Protein AF-A0A6S7G2V1-F1 (afdb_monomer)

Solvent-accessible surface area (backbone atoms only — not comparable to full-atom values): 11462 Å² total; per-residue (Å²): 113,68,67,60,51,50,52,53,48,53,52,50,52,50,50,52,53,48,50,52,52,51,51,53,51,54,52,50,53,53,49,52,52,51,53,53,52,50,54,50,49,52,52,52,51,53,51,49,54,51,50,56,50,50,52,52,52,50,51,54,51,49,56,52,47,54,52,49,53,54,52,50,50,57,48,48,57,52,48,51,56,48,48,69,62,43,51,62,54,50,56,52,49,52,47,42,50,55,44,50,49,51,34,49,43,47,49,46,28,33,53,20,50,48,63,72,39,47,59,92,85,57,82,82,65,100,54,81,42,55,69,53,48,56,50,46,37,62,78,29,44,90,41,74,67,19,41,50,25,49,47,53,52,53,51,53,30,61,76,68,68,61,47,74,65,41,53,53,46,49,54,51,43,53,53,58,51,65,62,74,62,84,82,80,76,51,53,79,77,74,41,53,77,73,49,48,56,42,50,54,50,50,43,55,53,20,64,75,46,104

Structure (mmCIF, N/CA/C/O backbone):
data_AF-A0A6S7G2V1-F1
#
_entry.id   AF-A0A6S7G2V1-F1
#
loop_
_atom_site.group_PDB
_atom_site.id
_atom_site.type_symbol
_atom_site.label_atom_id
_atom_site.label_alt_id
_atom_site.label_comp_id
_atom_site.label_asym_id
_atom_site.label_entity_id
_atom_site.label_seq_id
_atom_site.pdbx_PDB_ins_code
_atom_site.Cartn_x
_atom_site.Cartn_y
_atom_site.Cartn_z
_atom_site.occupancy
_atom_site.B_iso_or_equiv
_atom_site.auth_seq_id
_atom_site.auth_comp_id
_atom_site.auth_asym_id
_atom_site.auth_atom_id
_atom_site.pdbx_PDB_model_num
ATOM 1 N N . MET A 1 1 ? -58.029 -34.715 114.682 1.00 58.97 1 MET A N 1
ATOM 2 C CA . MET A 1 1 ? -58.521 -33.518 113.956 1.00 58.97 1 MET A CA 1
ATOM 3 C C . MET A 1 1 ? -57.388 -32.553 113.597 1.00 58.97 1 MET A C 1
ATOM 5 O O . MET A 1 1 ? -57.352 -32.101 112.462 1.00 58.97 1 MET A O 1
ATOM 9 N N . GLU A 1 2 ? -56.433 -32.277 114.493 1.00 59.69 2 GLU A N 1
ATOM 10 C CA . GLU A 1 2 ? -55.295 -31.363 114.236 1.00 59.69 2 GLU A CA 1
ATOM 11 C C . GLU A 1 2 ? -54.287 -31.853 113.180 1.00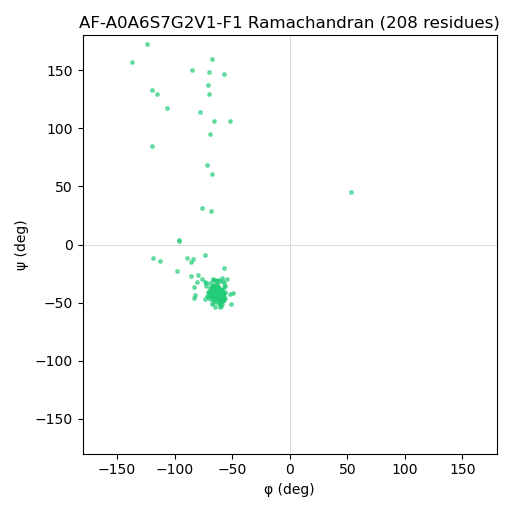 59.69 2 GLU A C 1
ATOM 13 O O . GLU A 1 2 ? -53.856 -31.079 112.329 1.00 59.69 2 GLU A O 1
ATOM 18 N N . THR A 1 3 ? -53.968 -33.148 113.166 1.00 65.56 3 THR A N 1
ATOM 19 C CA . THR A 1 3 ? -53.047 -33.769 112.195 1.00 65.56 3 THR A CA 1
ATOM 20 C C . THR A 1 3 ? -53.575 -33.753 110.762 1.00 65.56 3 THR A C 1
ATOM 22 O O . THR A 1 3 ? -52.820 -33.483 109.833 1.00 65.56 3 THR A O 1
ATOM 25 N N . LEU A 1 4 ? -54.880 -33.976 110.582 1.00 64.38 4 LEU A N 1
ATOM 26 C CA . LEU A 1 4 ? -55.542 -33.898 109.276 1.00 64.38 4 LEU A CA 1
ATOM 27 C C . LEU A 1 4 ? -55.564 -32.467 108.736 1.00 64.38 4 LEU A C 1
ATOM 29 O O . LEU A 1 4 ? -55.259 -32.272 107.566 1.00 64.38 4 LEU A O 1
ATOM 33 N N . ARG A 1 5 ? -55.848 -31.471 109.593 1.00 68.44 5 ARG A N 1
ATOM 34 C CA . ARG A 1 5 ? -55.797 -30.053 109.205 1.00 68.44 5 ARG A CA 1
ATOM 35 C C . ARG A 1 5 ? -54.402 -29.642 108.756 1.00 68.44 5 ARG A C 1
ATOM 37 O O . ARG A 1 5 ? -54.277 -29.051 107.691 1.00 68.44 5 ARG A O 1
ATOM 44 N N . LYS A 1 6 ? -53.370 -29.989 109.527 1.00 74.75 6 LYS A N 1
ATOM 45 C CA . LYS A 1 6 ? -51.981 -29.648 109.198 1.00 74.75 6 LYS A CA 1
ATOM 46 C C . LYS A 1 6 ? -51.539 -30.278 107.873 1.00 74.75 6 LYS A C 1
ATOM 48 O O . LYS A 1 6 ? -51.040 -29.573 107.009 1.00 74.75 6 LYS A O 1
ATOM 53 N N . PHE A 1 7 ? -51.865 -31.554 107.660 1.00 75.81 7 PHE A N 1
ATOM 54 C CA . PHE A 1 7 ? -51.597 -32.245 106.397 1.00 75.81 7 PHE A CA 1
ATOM 55 C C . PHE A 1 7 ? -52.286 -31.583 105.191 1.00 75.81 7 PHE A C 1
ATOM 57 O O . PHE A 1 7 ? -51.658 -31.384 104.155 1.00 75.81 7 PHE A O 1
ATOM 64 N N . THR A 1 8 ? -53.557 -31.184 105.317 1.00 74.25 8 THR A N 1
ATOM 65 C CA . THR A 1 8 ? -54.249 -30.455 104.239 1.00 74.25 8 THR A CA 1
ATOM 66 C C . THR A 1 8 ? -53.666 -29.068 103.976 1.00 74.25 8 THR A C 1
ATOM 68 O O . THR A 1 8 ? -53.602 -28.661 102.817 1.00 74.25 8 THR A O 1
ATOM 71 N N . THR A 1 9 ? -53.219 -28.350 105.011 1.00 80.31 9 THR A N 1
ATOM 72 C CA . THR A 1 9 ? -52.577 -27.036 104.851 1.00 80.31 9 THR A CA 1
ATOM 73 C C . THR A 1 9 ? -51.228 -27.166 104.149 1.00 80.31 9 THR A C 1
ATOM 75 O O . THR A 1 9 ? -50.977 -26.437 103.193 1.00 80.31 9 THR A O 1
ATOM 78 N N . ASP A 1 10 ? -50.414 -28.150 104.540 1.00 79.69 10 ASP A N 1
ATOM 79 C CA . ASP A 1 10 ? -49.101 -28.405 103.940 1.00 79.69 10 ASP A CA 1
ATOM 80 C C . ASP A 1 10 ? -49.230 -28.811 102.457 1.00 79.69 10 ASP A C 1
ATOM 82 O O . ASP A 1 10 ? -48.462 -28.352 101.607 1.00 79.69 10 ASP A O 1
ATOM 86 N N . ILE A 1 11 ? -50.247 -29.615 102.108 1.00 84.81 11 ILE A N 1
ATOM 87 C CA . ILE A 1 11 ? -50.562 -29.946 100.707 1.00 84.81 11 ILE A CA 1
ATOM 88 C C . ILE A 1 11 ? -50.981 -28.696 99.932 1.00 84.81 11 ILE A C 1
ATOM 90 O O . ILE A 1 11 ? -50.504 -28.476 98.817 1.00 84.81 11 ILE A O 1
ATOM 94 N N . HIS A 1 12 ? -51.863 -27.871 100.499 1.00 82.38 12 HIS A N 1
ATOM 95 C CA . HIS A 1 12 ? -52.344 -26.665 99.832 1.00 82.38 12 HIS A CA 1
ATOM 96 C C . HIS A 1 12 ? -51.211 -25.656 99.596 1.00 82.38 12 HIS A C 1
ATOM 98 O O . HIS A 1 12 ? -51.065 -25.150 98.483 1.00 82.38 12 HIS A O 1
ATOM 104 N N . GLU A 1 13 ? -50.353 -25.418 100.590 1.00 83.38 13 GLU A N 1
ATOM 105 C CA . GLU A 1 13 ? -49.163 -24.574 100.435 1.00 83.38 13 GLU A CA 1
ATOM 106 C C . GLU A 1 13 ? -48.173 -25.156 99.423 1.00 83.38 13 GLU A C 1
ATOM 108 O O . GLU A 1 13 ? -47.633 -24.415 98.597 1.00 83.38 13 GLU A O 1
ATOM 113 N N . GLY A 1 14 ? -47.975 -26.477 99.421 1.00 83.19 14 GLY A N 1
ATOM 114 C CA . GLY A 1 14 ? -47.169 -27.172 98.419 1.00 83.19 14 GLY A CA 1
ATOM 115 C C . GLY A 1 14 ? -47.690 -26.954 96.995 1.00 83.19 14 GLY A C 1
ATOM 116 O O . GLY A 1 14 ? -46.912 -26.632 96.095 1.00 83.19 14 GLY A O 1
ATOM 117 N N . MET A 1 15 ? -49.008 -27.041 96.796 1.00 84.38 15 MET A N 1
ATOM 118 C CA . MET A 1 15 ? -49.655 -26.787 95.504 1.00 84.38 15 MET A CA 1
ATOM 119 C C . MET A 1 15 ? -49.557 -25.317 95.082 1.00 84.38 15 MET A C 1
ATOM 121 O O . MET A 1 15 ? -49.227 -25.031 93.931 1.00 84.38 15 MET A O 1
ATOM 125 N N . VAL A 1 16 ? -49.790 -24.373 95.997 1.00 84.69 16 VAL A N 1
ATOM 126 C CA . VAL A 1 16 ? -49.685 -22.931 95.714 1.00 84.69 16 VAL A CA 1
ATOM 127 C C . VAL A 1 16 ? -48.246 -22.546 95.364 1.00 84.69 16 VAL A C 1
ATOM 129 O O . VAL A 1 16 ? -48.016 -21.819 94.396 1.00 84.69 16 VAL A O 1
ATOM 132 N N . ASN A 1 17 ? -47.262 -23.067 96.098 1.00 85.31 17 ASN A N 1
ATOM 133 C CA . ASN A 1 17 ? -45.846 -22.823 95.823 1.00 85.31 17 ASN A CA 1
ATOM 134 C C . ASN A 1 17 ? -45.385 -23.497 94.525 1.00 85.31 17 ASN A C 1
ATOM 136 O O . ASN A 1 17 ? -44.601 -22.909 93.776 1.00 85.31 17 ASN A O 1
ATOM 140 N N . GLY A 1 18 ? -45.896 -24.697 94.230 1.00 85.44 18 GLY A N 1
ATOM 141 C CA . GLY A 1 18 ? -45.702 -25.371 92.947 1.00 85.44 18 GLY A CA 1
ATOM 142 C C . GLY A 1 18 ? -46.234 -24.537 91.782 1.00 85.44 18 GLY A C 1
ATOM 143 O O . GLY A 1 18 ? -45.502 -24.278 90.830 1.00 85.44 18 GLY A O 1
ATOM 144 N N . ASN A 1 19 ? -47.463 -24.026 91.893 1.00 84.69 19 ASN A N 1
ATOM 145 C CA . ASN A 1 19 ? -48.075 -23.176 90.870 1.00 84.69 19 ASN A CA 1
ATOM 146 C C . ASN A 1 19 ? -47.312 -21.865 90.652 1.00 84.69 19 ASN A C 1
ATOM 148 O O . ASN A 1 19 ? -47.035 -21.522 89.504 1.00 84.69 19 ASN A O 1
ATOM 152 N N . LYS A 1 20 ? -46.893 -21.177 91.723 1.00 85.94 20 LYS A N 1
ATOM 153 C CA . LYS A 1 20 ? -46.078 -19.951 91.618 1.00 85.94 20 LYS A CA 1
ATOM 154 C C . LYS A 1 20 ? -44.752 -20.203 90.895 1.00 85.94 20 LYS A C 1
ATOM 156 O O . LYS A 1 20 ? -44.390 -19.455 89.991 1.00 85.94 20 LYS A O 1
ATOM 161 N N . LYS A 1 21 ? -44.054 -21.296 91.232 1.00 86.81 21 LYS A N 1
ATOM 162 C CA . LYS A 1 21 ? -42.813 -21.688 90.540 1.00 86.81 21 LYS A CA 1
ATOM 163 C C . LYS A 1 21 ? -43.053 -21.974 89.058 1.00 86.81 21 LYS A C 1
ATOM 165 O O . LYS A 1 21 ? -42.264 -21.529 88.227 1.00 86.81 21 LYS A O 1
ATOM 170 N N . THR A 1 22 ? -44.132 -22.680 88.723 1.00 83.94 22 THR A N 1
ATOM 171 C CA . THR A 1 22 ? -44.503 -22.958 87.328 1.00 83.94 22 THR A CA 1
ATOM 172 C C . THR A 1 22 ? -44.792 -21.664 86.561 1.00 83.94 22 THR A C 1
ATOM 174 O O . THR A 1 22 ? -44.286 -21.483 85.454 1.00 83.94 22 THR A O 1
ATOM 177 N N . GLU A 1 23 ? -45.520 -20.718 87.159 1.00 87.81 23 GLU A N 1
ATOM 178 C CA . GLU A 1 23 ? -45.792 -19.405 86.562 1.00 87.81 23 GLU A CA 1
ATOM 179 C C . GLU A 1 23 ? -44.521 -18.590 86.302 1.00 87.81 23 GLU A C 1
ATOM 181 O O . GLU A 1 23 ? -44.367 -18.003 85.227 1.00 87.81 23 GLU A O 1
ATOM 186 N N . ASP A 1 24 ? -43.585 -18.579 87.250 1.00 86.56 24 ASP A N 1
ATOM 187 C CA . ASP A 1 24 ? -42.321 -17.852 87.113 1.00 86.56 24 ASP A CA 1
ATOM 188 C C . ASP A 1 24 ? -41.419 -18.445 86.027 1.00 86.56 24 ASP A C 1
ATOM 190 O O . ASP A 1 24 ? -40.715 -17.706 85.330 1.00 86.56 24 ASP A O 1
ATOM 194 N N . VAL A 1 25 ? -41.438 -19.772 85.859 1.00 83.06 25 VAL A N 1
ATOM 195 C CA . VAL A 1 25 ? -40.733 -20.465 84.769 1.00 83.06 25 VAL A CA 1
ATOM 196 C C . VAL A 1 25 ? -41.369 -20.121 83.422 1.00 83.06 25 VAL A C 1
ATOM 198 O O . VAL A 1 25 ? -40.652 -19.765 82.486 1.00 83.06 25 VAL A O 1
ATOM 201 N N . ILE A 1 26 ? -42.703 -20.135 83.328 1.00 84.25 26 ILE A N 1
ATOM 202 C CA . ILE A 1 26 ? -43.427 -19.758 82.104 1.00 84.25 26 ILE A CA 1
ATOM 203 C C . ILE A 1 26 ? -43.131 -18.300 81.724 1.00 84.25 26 ILE A C 1
ATOM 205 O O . ILE A 1 26 ? -42.831 -18.018 80.563 1.00 84.25 26 ILE A O 1
ATOM 209 N N . LYS A 1 27 ? -43.165 -17.367 82.684 1.00 86.38 27 LYS A N 1
ATOM 210 C CA . LYS A 1 27 ? -42.857 -15.946 82.442 1.00 86.38 27 LYS A CA 1
ATOM 211 C C . LYS A 1 27 ? -41.413 -15.739 81.989 1.00 86.38 27 LYS A C 1
ATOM 213 O O . LYS A 1 27 ? -41.185 -14.985 81.043 1.00 86.38 27 LYS A O 1
ATOM 218 N N . ARG A 1 28 ? -40.446 -16.421 82.616 1.00 84.38 28 ARG A N 1
ATOM 219 C CA . ARG A 1 28 ? -39.031 -16.359 82.209 1.00 84.38 28 ARG A CA 1
ATOM 220 C C . ARG A 1 28 ? -38.804 -16.904 80.803 1.00 84.38 28 ARG A C 1
ATOM 222 O O . ARG A 1 28 ? -38.114 -16.252 80.029 1.00 84.38 28 ARG A O 1
ATOM 229 N N . ASN A 1 29 ? -39.408 -18.040 80.458 1.00 80.31 29 ASN A N 1
ATOM 230 C CA . ASN A 1 29 ? -39.277 -18.608 79.115 1.00 80.31 29 ASN A CA 1
ATOM 231 C C . ASN A 1 29 ? -39.925 -17.717 78.049 1.00 80.31 29 ASN A C 1
ATOM 233 O O . ASN A 1 29 ? -39.333 -17.512 76.996 1.00 80.31 29 ASN A O 1
ATOM 237 N N . LYS A 1 30 ? -41.091 -17.117 78.334 1.00 82.94 30 LYS A N 1
ATOM 238 C CA . LYS A 1 30 ? -41.705 -16.136 77.427 1.00 82.94 30 LYS A CA 1
ATOM 239 C C . LYS A 1 30 ? -40.803 -14.920 77.209 1.00 82.94 30 LYS A C 1
ATOM 241 O O . LYS A 1 30 ? -40.585 -14.558 76.062 1.00 82.94 30 LYS A O 1
ATOM 246 N N . ARG A 1 31 ? -40.247 -14.323 78.274 1.00 83.31 31 ARG A N 1
ATOM 247 C CA . ARG A 1 31 ? -39.316 -13.182 78.149 1.00 83.31 31 ARG A CA 1
ATOM 248 C C . ARG A 1 31 ? -38.083 -13.524 77.319 1.00 83.31 31 ARG A C 1
ATOM 250 O O . ARG A 1 31 ? -37.809 -12.804 76.374 1.00 83.31 31 ARG A O 1
ATOM 257 N N . LYS A 1 32 ? -37.423 -14.652 77.600 1.00 81.12 32 LYS A N 1
ATOM 258 C CA . LYS A 1 32 ? -36.260 -15.104 76.819 1.00 81.12 32 LYS A CA 1
ATOM 259 C C . LYS A 1 32 ? -36.583 -15.323 75.339 1.00 81.12 32 LYS A C 1
ATOM 261 O O . LYS A 1 32 ? -35.770 -14.979 74.492 1.00 81.12 32 LYS A O 1
ATOM 266 N N . ASN A 1 33 ? -37.764 -15.864 75.024 1.00 83.12 33 ASN A N 1
ATOM 267 C CA . ASN A 1 33 ? -38.202 -16.003 73.633 1.00 83.12 33 ASN A CA 1
ATOM 268 C C . ASN A 1 33 ? -38.418 -14.642 72.957 1.00 83.12 33 ASN A C 1
ATOM 270 O O . ASN A 1 33 ? -38.043 -14.490 71.803 1.00 83.12 33 ASN A O 1
ATOM 274 N N . TYR A 1 34 ? -39.008 -13.663 73.652 1.00 84.38 34 TYR A N 1
ATOM 275 C CA . TYR A 1 34 ? -39.186 -12.316 73.099 1.00 84.38 34 TYR A CA 1
ATOM 276 C C . TYR A 1 34 ? -37.852 -11.587 72.906 1.00 84.38 34 TYR A C 1
ATOM 278 O O . TYR A 1 34 ? -37.647 -11.014 71.844 1.00 84.38 34 TYR A O 1
ATOM 286 N N . GLU A 1 35 ? -36.941 -11.667 73.879 1.00 84.00 35 GLU A N 1
ATOM 287 C CA . GLU A 1 35 ? -35.590 -11.091 73.791 1.00 84.00 35 GLU A CA 1
ATOM 288 C C . GLU A 1 35 ? -34.804 -11.696 72.613 1.00 84.00 35 GLU A C 1
ATOM 290 O O . GLU A 1 35 ? -34.266 -10.959 71.791 1.00 84.00 35 GLU A O 1
ATOM 295 N N . GLY A 1 36 ? -34.819 -13.027 72.456 1.00 81.38 36 GLY A N 1
ATOM 296 C CA . GLY A 1 36 ? -34.174 -13.693 71.317 1.00 81.38 36 GLY A CA 1
ATOM 297 C C . GLY A 1 36 ? -34.782 -13.305 69.962 1.00 81.38 36 GLY A C 1
ATOM 298 O O . GLY A 1 36 ? -34.059 -13.078 68.997 1.00 81.38 36 GLY A O 1
ATOM 299 N N . MET A 1 37 ? -36.108 -13.154 69.893 1.00 84.75 37 MET A N 1
ATOM 300 C CA . MET A 1 37 ? -36.801 -12.723 68.673 1.00 84.75 37 MET A CA 1
ATOM 301 C C . MET A 1 37 ? -36.503 -11.253 68.325 1.00 84.75 37 MET A C 1
ATOM 303 O O . MET A 1 37 ? -36.431 -10.895 67.150 1.00 84.75 37 MET A O 1
ATOM 307 N N . GLU A 1 38 ? -36.304 -10.397 69.329 1.00 84.50 38 GLU A N 1
ATOM 308 C CA . GLU A 1 38 ? -35.921 -8.992 69.159 1.00 84.50 38 GLU A CA 1
ATOM 309 C C . GLU A 1 38 ? -34.474 -8.854 68.654 1.00 84.50 38 GLU A C 1
ATOM 311 O O . GLU A 1 38 ? -34.219 -8.081 67.727 1.00 84.50 38 GLU A O 1
ATOM 316 N N . GLU A 1 39 ? -33.543 -9.665 69.168 1.00 83.81 39 GLU A N 1
ATOM 317 C CA . GLU A 1 39 ? -32.164 -9.750 68.660 1.00 83.81 39 GLU A CA 1
ATOM 318 C C . GLU A 1 39 ? -32.107 -10.253 67.204 1.00 83.81 39 GLU A C 1
ATOM 320 O O . GLU A 1 39 ? -31.398 -9.678 66.363 1.00 83.81 39 GLU A O 1
ATOM 325 N N . GLU A 1 40 ? -32.891 -11.284 66.868 1.00 87.75 40 GLU A N 1
ATOM 326 C CA . GLU A 1 40 ? -33.016 -11.797 65.497 1.00 87.75 40 GLU A CA 1
ATOM 327 C C . GLU A 1 40 ? -33.588 -10.738 64.546 1.00 87.75 40 GLU A C 1
ATOM 329 O O . GLU A 1 40 ? -33.025 -10.497 63.473 1.00 87.75 40 GLU A O 1
ATOM 334 N N . LEU A 1 41 ? -34.655 -10.040 64.949 1.00 88.56 41 LEU A N 1
ATOM 335 C CA . LEU A 1 41 ? -35.234 -8.938 64.176 1.00 88.56 41 LEU A CA 1
ATOM 336 C C . LEU A 1 41 ? -34.235 -7.798 63.979 1.00 88.56 41 LEU A C 1
ATOM 338 O O . LEU A 1 41 ? -34.136 -7.250 62.876 1.00 88.56 41 LEU A O 1
ATOM 342 N N . HIS A 1 42 ? -33.458 -7.458 65.008 1.00 88.25 42 HIS A N 1
ATOM 343 C CA . HIS A 1 42 ? -32.455 -6.409 64.897 1.00 88.25 42 HIS A CA 1
ATOM 344 C C . HIS A 1 42 ? -31.346 -6.791 63.907 1.00 88.25 42 HIS A C 1
ATOM 346 O O . HIS A 1 42 ? -30.945 -5.968 63.077 1.00 88.25 42 HIS A O 1
ATOM 352 N N . THR A 1 43 ? -30.913 -8.052 63.933 1.00 90.56 43 THR A N 1
ATOM 353 C CA . THR A 1 43 ? -29.932 -8.610 62.992 1.00 90.56 43 THR A CA 1
ATOM 354 C C . THR A 1 43 ? -30.463 -8.603 61.562 1.00 90.56 43 THR A C 1
ATOM 356 O O . THR A 1 43 ? -29.779 -8.120 60.656 1.00 90.56 43 THR A O 1
ATOM 359 N N . ILE A 1 44 ? -31.705 -9.048 61.353 1.00 90.12 44 ILE A N 1
ATOM 360 C CA . ILE A 1 44 ? -32.361 -9.032 60.040 1.00 90.12 44 ILE A CA 1
ATOM 361 C C . ILE A 1 44 ? -32.474 -7.598 59.511 1.00 90.12 44 ILE A C 1
ATOM 363 O O . ILE A 1 44 ? -32.142 -7.343 58.352 1.00 90.12 44 ILE A O 1
ATOM 367 N N . ASN A 1 45 ? -32.882 -6.645 60.353 1.00 89.44 45 ASN A N 1
ATOM 368 C CA . ASN A 1 45 ? -32.997 -5.242 59.961 1.00 89.44 45 ASN A CA 1
ATOM 369 C C . ASN A 1 45 ? -31.634 -4.649 59.565 1.00 89.44 45 ASN A C 1
ATOM 371 O O . ASN A 1 45 ? -31.515 -3.978 58.539 1.00 89.44 45 ASN A O 1
ATOM 375 N N . ASN A 1 46 ? -30.578 -4.958 60.321 1.00 90.69 46 ASN A N 1
ATOM 376 C CA . ASN A 1 46 ? -29.218 -4.518 60.004 1.00 90.69 46 ASN A CA 1
ATOM 377 C C . ASN A 1 46 ? -28.721 -5.122 58.677 1.00 90.69 46 ASN A C 1
ATOM 379 O O . ASN A 1 46 ? -28.134 -4.412 57.854 1.00 90.69 46 ASN A O 1
ATOM 383 N N . CYS A 1 47 ? -29.009 -6.403 58.420 1.00 90.06 47 CYS A N 1
ATOM 384 C CA . CYS A 1 47 ? -28.739 -7.050 57.134 1.00 90.06 47 CYS A CA 1
ATOM 385 C C . CYS A 1 47 ? -29.509 -6.386 55.985 1.00 90.06 47 CYS A C 1
ATOM 387 O O . CYS A 1 47 ? -28.923 -6.113 54.936 1.00 90.06 47 CYS A O 1
ATOM 389 N N . PHE A 1 48 ? -30.790 -6.066 56.182 1.00 91.75 48 PHE A N 1
ATOM 390 C CA . PHE A 1 48 ? -31.612 -5.393 55.177 1.00 91.75 48 PHE A CA 1
ATOM 391 C C . PHE A 1 48 ? -31.064 -4.005 54.822 1.00 91.75 48 PHE A C 1
ATOM 393 O O . PHE A 1 48 ? -30.917 -3.678 53.644 1.00 91.75 48 PHE A O 1
ATOM 400 N N . ILE A 1 49 ? -30.684 -3.207 55.825 1.00 92.62 49 ILE A N 1
ATOM 401 C CA . ILE A 1 49 ? -30.062 -1.890 55.623 1.00 92.62 49 ILE A CA 1
ATOM 402 C C . ILE A 1 49 ? -28.754 -2.027 54.834 1.00 92.62 49 ILE A C 1
ATOM 404 O O . ILE A 1 49 ? -28.528 -1.277 53.879 1.00 92.62 49 ILE A O 1
ATOM 408 N N . LYS A 1 50 ? -27.912 -3.009 55.185 1.00 92.00 50 LYS A N 1
ATOM 409 C CA . LYS A 1 50 ? -26.651 -3.281 54.482 1.00 92.00 50 LYS A CA 1
ATOM 410 C C . LYS A 1 50 ? -26.886 -3.660 53.019 1.00 92.00 50 LYS A C 1
ATOM 412 O O . LYS A 1 50 ? -26.257 -3.076 52.140 1.00 92.00 50 LYS A O 1
ATOM 417 N N . HIS A 1 51 ? -27.810 -4.581 52.747 1.00 90.75 51 HIS A N 1
ATOM 418 C CA . HIS A 1 51 ? -28.140 -4.990 51.379 1.00 90.75 51 HIS A CA 1
ATOM 419 C C . HIS A 1 51 ? -28.743 -3.844 50.565 1.00 90.75 51 HIS A C 1
ATOM 421 O O . HIS A 1 51 ? -28.370 -3.658 49.411 1.00 90.75 51 HIS A O 1
ATOM 427 N N . LYS A 1 52 ? -29.603 -3.015 51.169 1.00 91.00 52 LYS A N 1
ATOM 428 C CA . LYS A 1 52 ? -30.159 -1.828 50.508 1.00 91.00 52 LYS A CA 1
ATOM 429 C C . LYS A 1 52 ? -29.070 -0.823 50.127 1.00 91.00 52 LYS A C 1
ATOM 431 O O . LYS A 1 52 ? -29.131 -0.233 49.051 1.00 91.00 52 LYS A O 1
ATOM 436 N N . LYS A 1 53 ? -28.063 -0.639 50.987 1.00 91.75 53 LYS A N 1
ATOM 437 C CA . LYS A 1 53 ? -26.908 0.214 50.686 1.00 91.75 53 LYS A CA 1
ATOM 438 C C . LYS A 1 53 ? -26.072 -0.361 49.539 1.00 91.75 53 LYS A C 1
ATOM 440 O O . LYS A 1 53 ? -25.780 0.369 48.600 1.00 91.75 53 LYS A O 1
ATOM 445 N N . MET A 1 54 ? -25.763 -1.658 49.587 1.00 93.81 54 MET A N 1
ATOM 446 C CA . MET A 1 54 ? -25.020 -2.349 48.526 1.00 93.81 54 MET A CA 1
ATOM 447 C C . MET A 1 54 ? -25.744 -2.283 47.179 1.00 93.81 54 MET A C 1
ATOM 449 O O . MET A 1 54 ? -25.112 -1.986 46.175 1.00 93.81 54 MET A O 1
ATOM 453 N N . ALA A 1 55 ? -27.065 -2.477 47.151 1.00 90.38 55 ALA A N 1
ATOM 454 C CA . ALA A 1 55 ? -27.854 -2.361 45.925 1.00 90.38 55 ALA A CA 1
ATOM 455 C C . ALA A 1 55 ? -27.735 -0.962 45.298 1.00 90.38 55 ALA A C 1
ATOM 457 O O . ALA A 1 55 ? -27.524 -0.843 44.096 1.00 90.38 55 ALA A O 1
ATOM 458 N N . LYS A 1 56 ? -27.783 0.093 46.121 1.00 92.56 56 LYS A N 1
ATOM 459 C CA . LYS A 1 56 ? -27.610 1.477 45.659 1.00 92.56 56 LYS A CA 1
ATOM 460 C C . LYS A 1 56 ? -26.183 1.768 45.181 1.00 92.56 56 LYS A C 1
ATOM 462 O O . LYS A 1 56 ? -25.987 2.529 44.241 1.00 92.56 56 LYS A O 1
ATOM 467 N N . GLU A 1 57 ? -25.176 1.198 45.840 1.00 94.69 57 GLU A N 1
ATOM 468 C CA . GLU A 1 57 ? -23.781 1.291 45.390 1.00 94.69 57 GLU A CA 1
ATOM 469 C C . GLU A 1 57 ? -23.600 0.585 44.038 1.00 94.69 57 GLU A C 1
ATOM 471 O O . GLU A 1 57 ? -23.004 1.169 43.138 1.00 94.69 57 GLU A O 1
ATOM 476 N N . MET A 1 58 ? -24.187 -0.603 43.855 1.00 93.69 58 MET A N 1
ATOM 477 C CA . MET A 1 58 ? -24.162 -1.331 42.582 1.00 93.69 58 MET A CA 1
ATOM 478 C C . MET A 1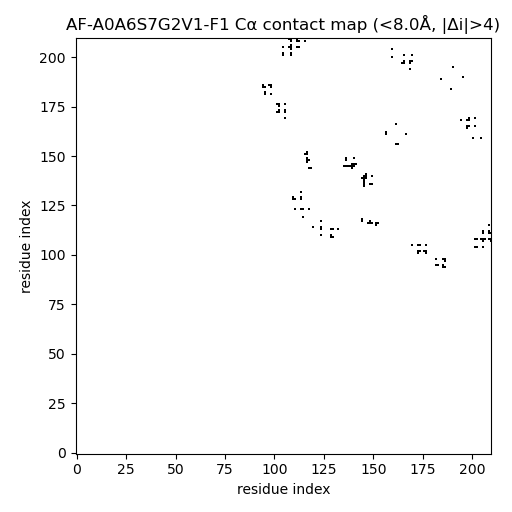 58 ? -24.869 -0.564 41.459 1.00 93.69 58 MET A C 1
ATOM 480 O O . MET A 1 58 ? -24.317 -0.468 40.371 1.00 93.69 58 MET A O 1
ATOM 484 N N . GLU A 1 59 ? -26.040 0.019 41.720 1.00 93.31 59 GLU A N 1
ATOM 485 C CA . GLU A 1 59 ? -26.771 0.846 40.748 1.00 93.31 59 GLU A CA 1
ATOM 486 C C . GLU A 1 59 ? -25.926 2.041 40.277 1.00 93.31 59 GLU A C 1
ATOM 488 O O . GLU A 1 59 ? -25.768 2.260 39.080 1.00 93.31 59 GLU A O 1
ATOM 493 N N . ASN A 1 60 ? -25.263 2.741 41.205 1.00 94.31 60 ASN A N 1
ATOM 494 C CA . ASN A 1 60 ? -24.366 3.844 40.850 1.00 94.31 60 ASN A CA 1
ATOM 495 C C . ASN A 1 60 ? -23.15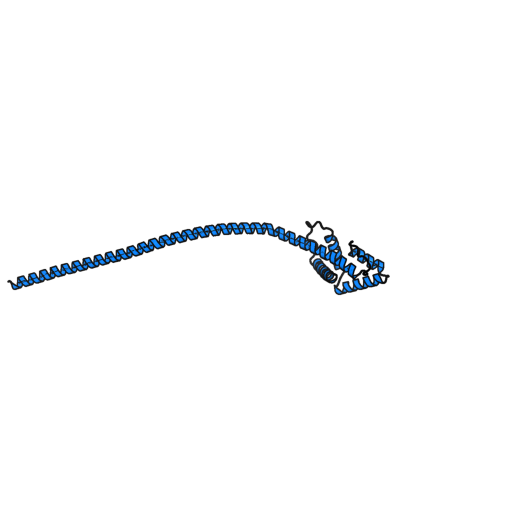7 3.391 40.010 1.00 94.31 60 ASN A C 1
ATOM 497 O O . ASN A 1 60 ? -22.693 4.142 39.154 1.00 94.31 60 ASN A O 1
ATOM 501 N N . GLU A 1 61 ? -22.596 2.209 40.279 1.00 93.94 61 GLU A N 1
ATOM 502 C CA . GLU A 1 61 ? -21.475 1.670 39.496 1.00 93.94 61 GLU A CA 1
ATOM 503 C C . GLU A 1 61 ? -21.912 1.202 38.102 1.00 93.94 61 GLU A C 1
ATOM 505 O O . GLU A 1 61 ? -21.157 1.378 37.142 1.00 93.94 61 GLU A O 1
ATOM 510 N N . VAL A 1 62 ? -23.136 0.683 37.963 1.00 94.88 62 VAL A N 1
ATOM 511 C CA . VAL A 1 62 ? -23.750 0.402 36.655 1.00 94.88 62 VAL A CA 1
ATOM 512 C C . VAL A 1 62 ? -23.919 1.704 35.873 1.00 94.88 62 VAL A C 1
ATOM 514 O O . VAL A 1 62 ? -23.383 1.810 34.776 1.00 94.88 62 VAL A O 1
ATOM 517 N N . ASP A 1 63 ? -24.513 2.741 36.469 1.00 94.44 63 ASP A N 1
ATOM 518 C CA . ASP A 1 63 ? -24.706 4.041 35.807 1.00 94.44 63 ASP A CA 1
ATOM 519 C C . ASP A 1 63 ? -23.387 4.696 35.370 1.00 94.44 63 ASP A C 1
ATOM 521 O O . ASP A 1 63 ? -23.298 5.334 34.316 1.00 94.44 63 ASP A O 1
ATOM 525 N N . LYS A 1 64 ? -22.340 4.588 36.199 1.00 94.81 64 LYS A N 1
ATOM 526 C CA . LYS A 1 64 ? -20.997 5.070 35.842 1.00 94.81 64 LYS A CA 1
ATOM 527 C C . LYS A 1 64 ? -20.423 4.274 34.682 1.00 94.81 64 LYS A C 1
ATOM 529 O O . LYS A 1 64 ? -19.850 4.874 33.776 1.00 94.81 64 LYS A O 1
ATOM 534 N N . SER A 1 65 ? -20.566 2.952 34.725 1.00 93.56 65 SER A N 1
ATOM 535 C CA . SER A 1 65 ? -20.100 2.073 33.658 1.00 93.56 65 SER A CA 1
ATOM 536 C C . SER A 1 65 ? -20.805 2.432 32.355 1.00 93.56 65 SER A C 1
ATOM 538 O O . SER A 1 65 ? -20.126 2.752 31.389 1.00 93.56 65 SER A O 1
ATOM 540 N N . ASP A 1 66 ? -22.133 2.522 32.339 1.00 94.56 66 ASP A N 1
ATOM 541 C CA . ASP A 1 66 ? -22.907 2.857 31.138 1.00 94.56 66 ASP A CA 1
ATOM 542 C C . ASP A 1 66 ? -22.468 4.187 30.508 1.00 94.56 66 ASP A C 1
ATOM 544 O O . ASP A 1 66 ? -22.288 4.277 29.292 1.00 94.56 66 ASP A O 1
ATOM 548 N N . LYS A 1 67 ? -22.179 5.208 31.326 1.00 94.19 67 LYS A N 1
ATOM 549 C CA . LYS A 1 67 ? -21.623 6.481 30.833 1.00 94.19 67 LYS A CA 1
ATOM 550 C C . LYS A 1 67 ? -20.249 6.320 30.189 1.00 94.19 67 LYS A C 1
ATOM 552 O O . LYS A 1 67 ? -20.006 6.911 29.138 1.00 94.19 67 LYS A O 1
ATOM 557 N N . ILE A 1 68 ? -19.360 5.539 30.804 1.00 95.00 68 ILE A N 1
ATOM 558 C CA . ILE A 1 68 ? -18.029 5.254 30.249 1.00 95.00 68 ILE A CA 1
ATOM 559 C C . ILE A 1 68 ? -18.168 4.512 28.917 1.00 95.00 68 ILE A C 1
ATOM 561 O O . ILE A 1 68 ? -17.540 4.901 27.935 1.00 95.00 68 ILE A O 1
ATOM 565 N N . TRP A 1 69 ? -19.042 3.507 28.849 1.00 94.38 69 TRP A N 1
ATOM 566 C CA . TRP A 1 69 ? -19.320 2.762 27.620 1.00 94.38 69 TRP A CA 1
ATOM 567 C C . TRP A 1 69 ? -19.840 3.674 26.499 1.00 94.38 69 TRP A C 1
ATOM 569 O O . TRP A 1 69 ? -19.389 3.565 25.357 1.00 94.38 69 TRP A O 1
ATOM 579 N N . ASP A 1 70 ? -20.728 4.619 26.812 1.00 95.75 70 ASP A N 1
ATOM 580 C CA . ASP A 1 70 ? -21.216 5.614 25.851 1.00 95.75 70 ASP A CA 1
ATOM 581 C C . ASP A 1 70 ? -20.112 6.569 25.364 1.00 95.75 70 ASP A C 1
ATOM 583 O O . ASP A 1 70 ? -20.073 6.944 24.184 1.00 95.75 70 ASP A O 1
ATOM 587 N N . GLU A 1 71 ? -19.214 6.997 26.253 1.00 95.44 71 GLU A N 1
ATOM 588 C CA . GLU A 1 71 ? -18.069 7.845 25.904 1.00 95.44 71 GLU A CA 1
ATOM 589 C C . GLU A 1 71 ? -17.054 7.108 25.026 1.00 95.44 71 GLU A C 1
ATOM 591 O O . GLU A 1 71 ? -16.604 7.657 24.010 1.00 95.44 71 GLU A O 1
ATOM 596 N N . ASP A 1 72 ? -16.744 5.858 25.370 1.00 95.75 72 ASP A N 1
ATOM 597 C CA . ASP A 1 72 ? -15.853 4.992 24.604 1.00 95.75 72 ASP A CA 1
ATOM 598 C C . ASP A 1 72 ? -16.435 4.685 23.226 1.00 95.75 72 ASP A C 1
ATOM 600 O O . ASP A 1 72 ? -15.727 4.802 22.224 1.00 95.75 72 ASP A O 1
ATOM 604 N N . ARG A 1 73 ? -17.743 4.428 23.129 1.00 95.88 73 ARG A N 1
ATOM 605 C CA . ARG A 1 73 ? -18.422 4.253 21.840 1.00 95.88 73 ARG A CA 1
ATOM 606 C C . ARG A 1 73 ? -18.291 5.493 20.958 1.00 95.88 73 ARG A C 1
ATOM 608 O O . ARG A 1 73 ? -17.848 5.401 19.818 1.00 95.88 73 ARG A O 1
ATOM 615 N N . LYS A 1 74 ? -18.550 6.687 21.504 1.00 95.62 74 LYS A N 1
ATOM 616 C CA . LYS A 1 74 ? -18.347 7.959 20.777 1.00 95.62 74 LYS A CA 1
ATOM 617 C C . LYS A 1 74 ? -16.885 8.188 20.392 1.00 95.62 74 LYS A C 1
ATOM 619 O O . LYS A 1 74 ? -16.594 8.904 19.430 1.00 95.62 74 LYS A O 1
ATOM 624 N N . ARG A 1 75 ? -15.931 7.682 21.176 1.00 94.56 75 ARG A N 1
ATOM 625 C CA . ARG A 1 75 ? -14.502 7.748 20.847 1.00 94.56 75 ARG A CA 1
ATOM 626 C C . ARG A 1 75 ? -14.165 6.812 19.689 1.00 94.56 75 ARG A C 1
ATOM 628 O O . ARG A 1 75 ? -13.483 7.266 18.773 1.00 94.56 75 ARG A O 1
ATOM 635 N N . ILE A 1 76 ? -14.670 5.581 19.703 1.00 96.25 76 ILE A N 1
ATOM 636 C CA . ILE A 1 76 ? -14.513 4.609 18.614 1.00 96.25 76 ILE A CA 1
ATOM 637 C C . ILE A 1 76 ? -15.102 5.175 17.319 1.00 96.25 76 ILE A C 1
ATOM 639 O O . ILE A 1 76 ? -14.359 5.315 16.353 1.00 96.25 76 ILE A O 1
ATOM 643 N N . ASP A 1 77 ? -16.345 5.665 17.335 1.00 96.38 77 ASP A N 1
ATOM 644 C CA . ASP A 1 77 ? -16.994 6.257 16.153 1.00 96.38 77 ASP A CA 1
ATOM 645 C C . ASP A 1 77 ? -16.177 7.418 15.547 1.00 96.38 77 ASP A C 1
ATOM 647 O O . ASP A 1 77 ? -16.145 7.637 14.334 1.00 96.38 77 ASP A O 1
ATOM 651 N N . ARG A 1 78 ? -15.514 8.221 16.394 1.00 95.56 78 ARG A N 1
ATOM 652 C CA . ARG A 1 78 ? -14.633 9.309 15.935 1.00 95.56 78 ARG A CA 1
ATOM 653 C C . ARG A 1 78 ? -13.359 8.776 15.291 1.00 95.56 78 ARG A C 1
ATOM 655 O O . ARG A 1 78 ? -12.921 9.345 14.294 1.00 95.56 78 ARG A O 1
ATOM 662 N N . LEU A 1 79 ? -12.765 7.728 15.858 1.00 95.50 79 LEU A N 1
ATOM 663 C CA . LEU A 1 79 ? -11.575 7.088 15.304 1.00 95.50 79 LEU A CA 1
ATOM 664 C C . LEU A 1 79 ? -11.886 6.405 13.971 1.00 95.50 79 LEU A C 1
ATOM 666 O O . LEU A 1 79 ? -11.141 6.612 13.018 1.00 95.50 79 LEU A O 1
ATOM 670 N N . GLU A 1 80 ? -13.010 5.697 13.865 1.00 95.75 80 GLU A N 1
ATOM 671 C CA . GLU A 1 80 ? -13.471 5.082 12.614 1.00 95.75 80 GLU A CA 1
ATOM 672 C C . GLU A 1 80 ? -13.619 6.129 11.505 1.00 95.75 80 GLU A C 1
ATOM 674 O O . GLU A 1 80 ? -13.020 5.992 10.440 1.00 95.75 80 GLU A O 1
ATOM 679 N N . LYS A 1 81 ? -14.274 7.262 11.790 1.00 95.25 81 LYS A N 1
ATOM 680 C CA . LYS A 1 81 ? -14.392 8.380 10.834 1.00 95.25 81 LYS A CA 1
ATOM 681 C C . LYS A 1 81 ? -13.050 8.982 10.417 1.00 95.25 81 LYS A C 1
ATOM 683 O O . LYS A 1 81 ? -12.934 9.527 9.319 1.00 95.25 81 LYS A O 1
ATOM 688 N N . ILE A 1 82 ? -12.049 8.976 11.297 1.00 96.06 82 ILE A N 1
ATOM 689 C CA . ILE A 1 82 ? -10.698 9.442 10.957 1.00 96.06 82 ILE A CA 1
ATOM 690 C C . ILE A 1 82 ? -10.020 8.425 10.037 1.00 96.06 82 ILE A C 1
ATOM 692 O O . ILE A 1 82 ? -9.444 8.825 9.028 1.00 96.06 82 ILE A O 1
ATOM 696 N N . VAL A 1 83 ? -10.128 7.132 10.344 1.00 95.31 83 VAL A N 1
ATOM 697 C CA . VAL A 1 83 ? -9.584 6.050 9.512 1.00 95.31 83 VAL A CA 1
ATOM 698 C C . VAL A 1 83 ? -10.202 6.080 8.114 1.00 95.31 83 VAL A C 1
ATOM 700 O O . VAL A 1 83 ? -9.461 6.098 7.136 1.00 95.31 83 VAL A O 1
ATOM 703 N N . GLU A 1 84 ? -11.525 6.218 8.001 1.00 94.69 84 GLU A N 1
ATOM 704 C CA . GLU A 1 84 ? -12.228 6.346 6.714 1.00 94.69 84 GLU A CA 1
ATOM 705 C C . GLU A 1 84 ? -11.730 7.533 5.872 1.00 94.69 84 GLU A C 1
ATOM 707 O O . GLU A 1 84 ? -11.696 7.459 4.646 1.00 94.69 84 GLU A O 1
ATOM 712 N N . LYS A 1 85 ? -11.309 8.630 6.515 1.00 94.62 85 LYS A N 1
ATOM 713 C CA . LYS A 1 85 ? -10.747 9.807 5.829 1.00 94.62 85 LYS A CA 1
ATOM 714 C C . LYS A 1 85 ? -9.277 9.651 5.453 1.00 94.62 85 LYS A C 1
ATOM 716 O O . LYS A 1 85 ? -8.845 10.252 4.468 1.00 94.62 85 LYS A O 1
ATOM 721 N N . LEU A 1 86 ? -8.502 8.925 6.256 1.00 95.25 86 LEU A N 1
ATOM 722 C CA . LEU A 1 86 ? -7.064 8.746 6.051 1.00 95.25 86 LEU A CA 1
ATOM 723 C C . LEU A 1 86 ? -6.759 7.636 5.051 1.00 95.25 86 LEU A C 1
ATOM 725 O O . LEU A 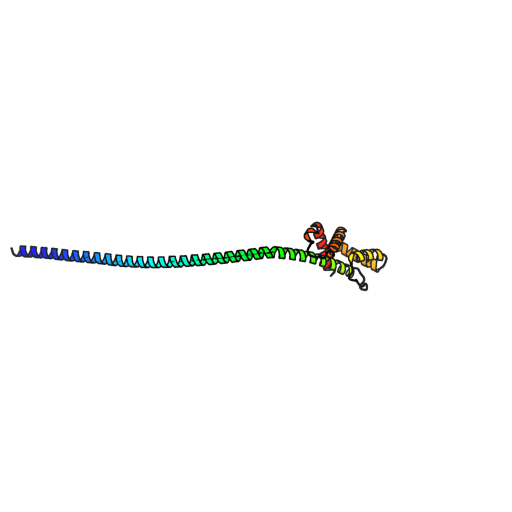1 86 ? -5.843 7.802 4.251 1.00 95.25 86 LEU A O 1
ATOM 729 N N . GLN A 1 87 ? -7.532 6.550 5.048 1.00 94.38 87 GLN A N 1
ATOM 730 C CA . GLN A 1 87 ? -7.320 5.420 4.144 1.00 94.38 87 GLN A CA 1
ATOM 731 C C . GLN A 1 87 ? -7.184 5.835 2.666 1.00 94.38 87 GLN A C 1
ATOM 733 O O . GLN A 1 87 ? -6.163 5.501 2.068 1.00 94.38 87 GLN A O 1
ATOM 738 N N . PRO A 1 88 ? -8.094 6.638 2.073 1.00 92.06 88 PRO A N 1
ATOM 739 C CA . PRO A 1 88 ? -7.942 7.051 0.677 1.00 92.06 88 PRO A CA 1
ATOM 740 C C . PRO A 1 88 ? -6.705 7.930 0.440 1.00 92.06 88 PRO A C 1
ATOM 742 O O . PRO A 1 88 ? -6.118 7.876 -0.638 1.00 92.06 88 PRO A O 1
ATOM 745 N N . GLN A 1 89 ? -6.278 8.720 1.434 1.00 91.44 89 GLN A N 1
ATOM 746 C CA . GLN A 1 89 ? -5.064 9.539 1.324 1.00 91.44 89 GLN A CA 1
ATOM 747 C C . GLN A 1 89 ? -3.805 8.669 1.338 1.00 91.44 89 GLN A C 1
ATOM 749 O O . GLN A 1 89 ? -2.875 8.922 0.574 1.00 91.44 89 GLN A O 1
ATOM 754 N N . VAL A 1 90 ? -3.778 7.638 2.188 1.00 92.25 90 VAL A N 1
ATOM 755 C CA . VAL A 1 90 ? -2.694 6.650 2.220 1.00 92.25 90 VAL A CA 1
ATOM 756 C C . VAL A 1 90 ? -2.624 5.911 0.887 1.00 92.25 90 VAL A C 1
ATOM 758 O O . VAL A 1 90 ? -1.549 5.849 0.294 1.00 92.25 90 VAL A O 1
ATOM 761 N N . ASP A 1 91 ? -3.760 5.441 0.371 1.00 88.12 91 ASP A N 1
ATOM 762 C CA . ASP A 1 91 ? -3.823 4.742 -0.915 1.00 88.12 91 ASP A CA 1
ATOM 763 C C . ASP A 1 91 ? -3.332 5.640 -2.069 1.00 88.12 91 ASP A C 1
ATOM 765 O O . ASP A 1 91 ? -2.559 5.203 -2.925 1.00 88.12 91 ASP A O 1
ATOM 769 N N . GLU A 1 92 ? -3.721 6.921 -2.084 1.00 86.06 92 GLU A N 1
ATOM 770 C CA . GLU A 1 92 ? -3.253 7.894 -3.079 1.00 86.06 92 GLU A CA 1
ATOM 771 C C . GLU A 1 92 ? -1.741 8.151 -2.970 1.00 86.06 92 GLU A C 1
ATOM 773 O O . GLU A 1 92 ? -1.040 8.206 -3.985 1.00 86.06 92 GLU A O 1
ATOM 778 N N . LEU A 1 93 ? -1.215 8.289 -1.750 1.00 87.31 93 LEU A N 1
ATOM 779 C CA . LEU A 1 93 ? 0.217 8.482 -1.515 1.00 87.31 93 LEU A CA 1
ATOM 780 C C . LEU A 1 93 ? 1.035 7.255 -1.923 1.00 87.31 93 LEU A C 1
ATOM 782 O O . LEU A 1 93 ? 2.086 7.420 -2.542 1.00 87.31 93 LEU A O 1
ATOM 786 N N . MET A 1 94 ? 0.550 6.043 -1.647 1.00 86.69 94 MET A N 1
ATOM 787 C CA . MET A 1 94 ? 1.197 4.806 -2.094 1.00 86.69 94 MET A CA 1
ATOM 788 C C . MET A 1 94 ? 1.282 4.746 -3.622 1.00 86.69 94 MET A C 1
ATOM 790 O O . MET A 1 94 ? 2.360 4.513 -4.164 1.00 86.69 94 MET A O 1
ATOM 794 N N . LYS A 1 95 ? 0.192 5.074 -4.331 1.00 84.31 95 LYS A N 1
ATOM 795 C CA . LYS A 1 95 ? 0.197 5.152 -5.804 1.00 84.31 95 LYS A CA 1
ATOM 796 C C . LYS A 1 95 ? 1.191 6.186 -6.332 1.00 84.31 95 LYS A C 1
ATOM 798 O O . LYS A 1 95 ? 1.911 5.926 -7.295 1.00 84.31 95 LYS A O 1
ATOM 803 N N . LYS A 1 96 ? 1.257 7.366 -5.706 1.00 83.94 96 LYS A N 1
ATOM 804 C CA . LYS A 1 96 ? 2.235 8.404 -6.076 1.00 83.94 96 LYS A CA 1
ATOM 805 C C . LYS A 1 96 ? 3.669 7.931 -5.862 1.00 83.94 96 LYS A C 1
ATOM 807 O O . LYS A 1 96 ? 4.514 8.189 -6.717 1.00 83.94 96 LYS A O 1
ATOM 812 N N . ASN A 1 97 ? 3.934 7.237 -4.758 1.00 86.50 97 ASN A N 1
ATOM 813 C CA . ASN A 1 97 ? 5.251 6.690 -4.463 1.00 86.50 97 ASN A CA 1
ATOM 814 C C . ASN A 1 97 ? 5.681 5.649 -5.508 1.00 86.50 97 ASN A C 1
ATOM 816 O O . ASN A 1 97 ? 6.778 5.763 -6.047 1.00 86.50 97 ASN A O 1
ATOM 820 N N . ASP A 1 98 ? 4.796 4.717 -5.877 1.00 83.88 98 ASP A N 1
ATOM 821 C CA . ASP A 1 98 ? 5.056 3.737 -6.944 1.00 83.88 98 ASP A CA 1
ATOM 822 C C . ASP A 1 98 ? 5.379 4.428 -8.280 1.00 83.88 98 ASP A C 1
ATOM 824 O O . ASP A 1 98 ? 6.336 4.076 -8.972 1.00 83.88 98 ASP A O 1
ATOM 828 N N . ASN A 1 99 ? 4.622 5.469 -8.636 1.00 84.44 99 ASN A N 1
ATOM 829 C CA . ASN A 1 99 ? 4.861 6.231 -9.861 1.00 84.44 99 ASN A CA 1
ATOM 830 C C . ASN A 1 99 ? 6.230 6.934 -9.866 1.00 84.44 99 ASN A C 1
ATOM 832 O O . ASN A 1 99 ? 6.924 6.939 -10.889 1.00 84.44 99 ASN A O 1
ATOM 836 N N . LEU A 1 100 ? 6.610 7.546 -8.739 1.00 85.00 100 LEU A N 1
ATOM 837 C CA . LEU A 1 100 ? 7.907 8.207 -8.571 1.00 85.00 100 LEU A CA 1
ATOM 838 C C . LEU A 1 100 ? 9.055 7.201 -8.627 1.00 85.00 100 LEU A C 1
ATOM 840 O O . LEU A 1 100 ? 10.078 7.473 -9.258 1.00 85.00 100 LEU A O 1
ATOM 844 N N . GLU A 1 101 ? 8.869 6.029 -8.027 1.00 87.44 101 GLU A N 1
ATOM 845 C CA . GLU A 1 101 ? 9.862 4.962 -8.022 1.00 87.44 101 GLU A CA 1
ATOM 846 C C . GLU A 1 101 ? 10.176 4.481 -9.440 1.00 87.44 101 GLU A C 1
ATOM 848 O O . GLU A 1 101 ? 11.339 4.343 -9.819 1.00 87.44 101 GLU A O 1
ATOM 853 N N . ILE A 1 102 ? 9.155 4.336 -10.284 1.00 86.69 102 ILE A N 1
ATOM 854 C CA . ILE A 1 102 ? 9.343 3.978 -11.693 1.00 86.69 102 ILE A CA 1
ATOM 855 C C . ILE A 1 102 ? 10.092 5.064 -12.451 1.00 86.69 102 ILE A C 1
ATOM 857 O O . ILE A 1 102 ? 11.009 4.750 -13.213 1.00 86.69 102 ILE A O 1
ATOM 861 N N . ALA A 1 103 ? 9.759 6.339 -12.239 1.00 85.88 103 ALA A N 1
ATOM 862 C CA . ALA A 1 103 ? 10.497 7.437 -12.857 1.00 85.88 103 ALA A CA 1
ATOM 863 C C . ALA A 1 103 ? 11.976 7.431 -12.427 1.00 85.88 103 ALA A C 1
ATOM 865 O O . ALA A 1 103 ? 12.862 7.588 -13.271 1.00 85.88 103 ALA A O 1
ATOM 866 N N . ARG A 1 104 ? 12.243 7.171 -11.141 1.00 87.56 104 ARG A N 1
ATOM 867 C CA . ARG A 1 104 ? 13.594 7.038 -10.583 1.00 87.56 104 ARG A CA 1
ATOM 868 C C . ARG A 1 104 ? 14.364 5.890 -11.230 1.00 87.56 104 ARG A C 1
ATOM 870 O O . ARG A 1 104 ? 15.437 6.135 -11.773 1.00 87.56 104 ARG A O 1
ATOM 877 N N . ILE A 1 105 ? 13.802 4.679 -11.244 1.00 90.25 105 ILE A N 1
ATOM 878 C CA . ILE A 1 105 ? 14.413 3.496 -11.878 1.00 90.25 105 ILE A CA 1
ATOM 879 C C . ILE A 1 105 ? 14.701 3.770 -13.355 1.00 90.25 105 ILE A C 1
ATOM 881 O O . ILE A 1 105 ? 15.796 3.498 -13.836 1.00 90.25 105 ILE A O 1
ATOM 885 N N . THR A 1 106 ? 13.738 4.351 -14.073 1.00 88.56 106 THR A N 1
ATOM 886 C CA . THR A 1 106 ? 13.875 4.646 -15.507 1.00 88.56 106 THR A CA 1
ATOM 887 C C . THR A 1 106 ? 15.058 5.570 -15.779 1.00 88.56 106 THR A C 1
ATOM 889 O O . THR A 1 106 ? 15.860 5.317 -16.682 1.00 88.56 106 THR A O 1
ATOM 892 N N . ASN A 1 107 ? 15.175 6.641 -14.991 1.00 86.56 107 ASN A N 1
ATOM 893 C CA . ASN A 1 107 ? 16.260 7.601 -15.125 1.00 86.56 107 ASN A CA 1
ATOM 894 C C . ASN A 1 107 ? 17.599 6.965 -14.735 1.00 86.56 107 ASN A C 1
ATOM 896 O O . ASN A 1 107 ? 18.531 6.996 -15.538 1.00 86.56 107 ASN A O 1
ATOM 900 N N . ASN A 1 108 ? 17.679 6.338 -13.559 1.00 88.12 108 ASN A N 1
ATOM 901 C CA . ASN A 1 108 ? 18.897 5.703 -13.049 1.00 88.12 108 ASN A CA 1
ATOM 902 C C . ASN A 1 108 ? 19.432 4.635 -14.002 1.00 88.12 108 ASN A C 1
ATOM 904 O O . ASN A 1 108 ? 20.634 4.588 -14.258 1.00 88.12 108 ASN A O 1
ATOM 908 N N . PHE A 1 109 ? 18.549 3.821 -14.578 1.00 90.50 109 PHE A N 1
ATOM 909 C CA . PHE A 1 109 ? 18.940 2.830 -15.568 1.00 90.50 109 PHE A CA 1
ATOM 910 C C . PHE A 1 109 ? 19.535 3.500 -16.807 1.00 90.50 109 PHE A C 1
ATOM 912 O O . PHE A 1 109 ? 20.614 3.121 -17.251 1.00 90.50 109 PHE A O 1
ATOM 919 N N . GLY A 1 110 ? 18.865 4.524 -17.349 1.00 87.50 110 GLY A N 1
ATOM 920 C CA . GLY A 1 110 ? 19.356 5.255 -18.515 1.00 87.50 110 GLY A CA 1
ATOM 921 C C . GLY A 1 110 ? 20.739 5.871 -18.283 1.00 87.50 110 GLY A C 1
ATOM 922 O O . GLY A 1 110 ? 21.631 5.692 -19.112 1.00 87.50 110 GLY A O 1
ATOM 923 N N . TYR A 1 111 ? 20.929 6.561 -17.153 1.00 85.19 111 TYR A N 1
ATOM 924 C CA . TYR A 1 111 ? 22.202 7.198 -16.796 1.00 85.19 111 TYR A CA 1
ATOM 925 C C . TYR A 1 111 ? 23.304 6.171 -16.532 1.00 85.19 111 TYR A C 1
ATOM 927 O O . TYR A 1 111 ? 24.377 6.272 -17.129 1.00 85.19 111 TYR A O 1
ATOM 935 N N . GLY A 1 112 ? 23.030 5.170 -15.693 1.00 87.94 112 GLY A N 1
ATOM 936 C CA . GLY A 1 112 ? 23.985 4.116 -15.358 1.00 87.94 112 GLY A CA 1
ATOM 937 C C . GLY A 1 112 ? 24.413 3.324 -16.593 1.00 87.94 112 GLY A C 1
ATOM 938 O O . GLY A 1 112 ? 25.600 3.080 -16.801 1.00 87.94 112 GLY A O 1
ATOM 939 N N . LEU A 1 113 ? 23.471 3.015 -17.492 1.00 89.12 113 LEU A N 1
ATOM 940 C CA . LEU A 1 113 ? 23.774 2.308 -18.734 1.00 89.12 113 LEU A CA 1
ATOM 941 C C . LEU A 1 113 ? 24.686 3.131 -19.650 1.00 89.12 113 LEU A C 1
ATOM 943 O O . LEU A 1 113 ? 25.653 2.602 -20.199 1.00 89.12 113 LEU A O 1
ATOM 947 N N . ALA A 1 114 ? 24.415 4.428 -19.800 1.00 86.56 114 ALA A N 1
ATOM 948 C CA . ALA A 1 114 ? 25.292 5.306 -20.564 1.00 86.56 114 ALA A CA 1
ATOM 949 C C . ALA A 1 114 ? 26.680 5.428 -19.939 1.00 86.56 114 ALA A C 1
ATOM 951 O O . ALA A 1 114 ? 27.661 5.341 -20.669 1.00 86.56 114 ALA A O 1
ATOM 952 N N . ALA A 1 115 ? 26.784 5.586 -18.619 1.00 86.06 115 ALA A N 1
ATOM 953 C CA . ALA A 1 115 ? 28.074 5.644 -17.933 1.00 86.06 115 ALA A CA 1
ATOM 954 C C . ALA A 1 115 ? 28.876 4.342 -18.102 1.00 86.06 115 ALA A C 1
ATOM 956 O O . ALA A 1 115 ? 30.091 4.375 -18.288 1.00 86.06 115 ALA A O 1
ATOM 957 N N . HIS A 1 116 ? 28.193 3.197 -18.095 1.00 88.44 116 HIS A N 1
ATOM 958 C CA . HIS A 1 116 ? 28.811 1.895 -18.309 1.00 88.44 116 HIS A CA 1
ATOM 959 C C . HIS A 1 116 ? 29.332 1.718 -19.747 1.00 88.44 116 HIS A C 1
ATOM 961 O O . HIS A 1 116 ? 30.434 1.194 -19.962 1.00 88.44 116 HIS A O 1
ATOM 967 N N . ILE A 1 117 ? 28.549 2.158 -20.738 1.00 88.00 117 ILE A N 1
ATOM 968 C CA . ILE A 1 117 ? 28.835 1.955 -22.164 1.00 88.00 117 ILE A CA 1
ATOM 969 C C . ILE A 1 117 ? 29.805 3.004 -22.716 1.00 88.00 117 ILE A C 1
ATOM 971 O O . ILE A 1 117 ? 30.750 2.638 -23.422 1.00 88.00 117 ILE A O 1
ATOM 975 N N . TYR A 1 118 ? 29.596 4.287 -22.419 1.00 81.19 118 TYR A N 1
ATOM 976 C CA . TYR A 1 118 ? 30.415 5.357 -22.975 1.00 81.19 118 TYR A CA 1
ATOM 977 C C . TYR A 1 118 ? 31.841 5.355 -22.398 1.00 81.19 118 TYR A C 1
ATOM 979 O O . TYR A 1 118 ? 32.060 5.018 -21.234 1.00 81.19 118 TYR A O 1
ATOM 987 N N . PRO A 1 119 ? 32.842 5.782 -23.189 1.00 70.06 119 PRO A N 1
ATOM 988 C CA . PRO A 1 119 ? 34.173 6.064 -22.671 1.00 70.06 119 PRO A CA 1
ATOM 989 C C . PRO A 1 119 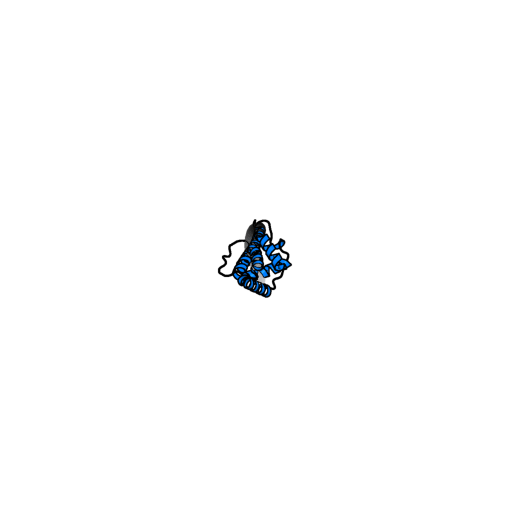? 34.136 7.117 -21.547 1.00 70.06 119 PRO A C 1
ATOM 991 O O . PRO A 1 119 ? 33.383 8.084 -21.661 1.00 70.06 119 PRO A O 1
ATOM 994 N N . PRO A 1 120 ? 35.026 7.043 -20.536 1.00 65.50 120 PRO A N 1
ATOM 995 C CA . PRO A 1 120 ? 35.068 8.005 -19.424 1.00 65.50 120 PRO A CA 1
ATOM 996 C C . PRO A 1 120 ? 35.248 9.476 -19.837 1.00 65.50 120 PRO A C 1
ATOM 998 O O . PRO A 1 120 ? 34.962 10.387 -19.068 1.00 65.50 120 PRO A O 1
ATOM 1001 N N . ARG A 1 121 ? 35.759 9.724 -21.052 1.00 66.56 121 ARG A N 1
ATOM 1002 C CA . ARG A 1 121 ? 35.964 11.073 -21.605 1.00 66.56 121 ARG A CA 1
ATOM 1003 C C . ARG A 1 121 ? 34.708 11.657 -22.254 1.00 66.56 121 ARG A C 1
ATOM 1005 O O . ARG A 1 121 ? 34.680 12.850 -22.550 1.00 66.56 121 ARG A O 1
ATOM 1012 N N . THR A 1 122 ? 33.686 10.842 -22.490 1.00 66.31 122 THR A N 1
ATOM 1013 C CA . THR A 1 122 ? 32.417 11.295 -23.049 1.00 66.31 122 THR A CA 1
ATOM 1014 C C . THR A 1 122 ? 31.617 11.965 -21.942 1.00 66.31 122 THR A C 1
ATOM 1016 O O . THR A 1 122 ? 31.203 11.318 -20.982 1.00 66.31 122 THR A O 1
ATOM 1019 N N . LYS A 1 123 ? 31.380 13.275 -22.063 1.00 62.34 123 LYS A N 1
ATOM 1020 C CA . LYS A 1 123 ? 30.432 13.959 -21.179 1.00 62.34 123 LYS A CA 1
ATOM 1021 C C . LYS A 1 123 ? 29.035 13.411 -21.459 1.00 62.34 123 LYS A C 1
ATOM 1023 O O . LYS A 1 123 ? 28.441 13.742 -22.483 1.00 62.34 123 LYS A O 1
ATOM 1028 N N . VAL A 1 124 ? 28.515 12.593 -20.548 1.00 62.44 124 VAL A N 1
ATOM 1029 C CA . VAL A 1 124 ? 27.102 12.202 -20.547 1.00 62.44 124 VAL A CA 1
ATOM 1030 C C . VAL A 1 124 ? 26.304 13.452 -20.181 1.00 62.44 124 VAL A C 1
ATOM 1032 O O . VAL A 1 124 ? 26.208 13.833 -19.018 1.00 62.44 124 VAL A O 1
ATOM 1035 N N . MET A 1 125 ? 25.814 14.168 -21.191 1.00 54.97 125 MET A N 1
ATOM 1036 C CA . MET A 1 125 ? 24.916 15.300 -20.972 1.00 54.97 125 MET A CA 1
ATOM 1037 C C . MET A 1 125 ? 23.556 14.762 -20.511 1.00 54.97 125 MET A C 1
ATOM 1039 O O . MET A 1 125 ? 23.071 13.773 -21.057 1.00 54.97 125 MET A O 1
ATOM 1043 N N . PHE A 1 126 ? 22.950 15.414 -19.514 1.00 50.97 126 PHE A N 1
ATOM 1044 C CA . PHE A 1 126 ? 21.659 15.073 -18.896 1.00 50.97 126 PHE A CA 1
ATOM 1045 C C . PHE A 1 126 ? 20.459 15.268 -19.860 1.00 50.97 126 PHE A C 1
ATOM 1047 O O . PHE A 1 126 ? 19.575 16.086 -19.619 1.00 50.97 126 PHE A O 1
ATOM 1054 N N . GLY A 1 127 ? 20.439 14.552 -20.989 1.00 54.00 127 GLY A N 1
ATOM 1055 C CA . GLY A 1 127 ? 19.384 14.554 -22.014 1.00 54.00 127 GLY A CA 1
ATOM 1056 C C . GLY A 1 127 ? 19.072 13.128 -22.498 1.00 54.00 127 GLY A C 1
ATOM 1057 O O . GLY A 1 127 ? 19.908 12.249 -22.329 1.00 54.00 127 GLY A O 1
ATOM 1058 N N . PRO A 1 128 ? 17.876 12.861 -23.065 1.00 55.28 128 PRO A N 1
ATOM 1059 C CA . PRO A 1 128 ? 17.219 11.546 -23.088 1.00 55.28 128 PRO A CA 1
ATOM 1060 C C . PRO A 1 128 ? 18.121 10.428 -23.618 1.00 55.28 128 PRO A C 1
ATOM 1062 O O . PRO A 1 128 ? 18.388 10.314 -24.810 1.00 55.28 128 PRO A O 1
ATOM 1065 N N . ILE A 1 129 ? 18.579 9.594 -22.690 1.00 68.69 129 ILE A N 1
ATOM 1066 C CA . ILE A 1 129 ? 19.838 8.869 -22.848 1.00 68.69 129 ILE A CA 1
ATOM 1067 C C . ILE A 1 129 ? 19.680 7.609 -23.677 1.00 68.69 129 ILE A C 1
ATOM 1069 O O . ILE A 1 129 ? 20.499 7.352 -24.543 1.00 68.69 129 ILE A O 1
ATOM 1073 N N . PHE A 1 130 ? 18.628 6.825 -23.447 1.00 75.75 130 PHE A N 1
ATOM 1074 C CA . PHE A 1 130 ? 18.574 5.475 -24.005 1.00 75.75 130 PHE A CA 1
ATOM 1075 C C . PHE A 1 130 ? 18.417 5.454 -25.527 1.00 75.75 130 PHE A C 1
ATOM 1077 O O . PHE A 1 130 ? 19.175 4.770 -26.201 1.00 75.75 130 PHE A O 1
ATOM 1084 N N . ALA A 1 131 ? 17.496 6.243 -26.091 1.00 77.38 131 ALA A N 1
ATOM 1085 C CA . ALA A 1 131 ? 17.337 6.321 -27.546 1.00 77.38 131 ALA A CA 1
ATOM 1086 C C . ALA A 1 131 ? 18.609 6.857 -28.228 1.00 77.38 131 ALA A C 1
ATOM 1088 O O . ALA A 1 131 ? 19.062 6.294 -29.219 1.00 77.38 131 ALA A O 1
ATOM 1089 N N . ASN A 1 132 ? 19.223 7.892 -27.649 1.00 81.00 132 ASN A N 1
ATOM 1090 C CA . ASN A 1 132 ? 20.470 8.463 -28.158 1.00 81.00 132 ASN A CA 1
ATOM 1091 C C . ASN A 1 132 ? 21.651 7.488 -28.028 1.00 81.00 132 ASN A C 1
ATOM 1093 O O . ASN A 1 132 ? 22.503 7.433 -28.908 1.00 81.00 132 ASN A O 1
ATOM 1097 N N . LEU A 1 133 ? 21.687 6.692 -26.959 1.00 84.25 133 LEU A N 1
ATOM 1098 C CA . LEU A 1 133 ? 22.693 5.660 -26.733 1.00 84.25 133 LEU A CA 1
ATOM 1099 C C . LEU A 1 133 ? 22.567 4.526 -27.748 1.00 84.25 133 LEU A C 1
ATOM 1101 O O . LEU A 1 133 ? 23.577 4.103 -28.303 1.00 84.25 133 LEU A O 1
ATOM 1105 N N . MET A 1 134 ? 21.344 4.058 -28.014 1.00 87.00 134 MET A N 1
ATOM 1106 C CA . MET A 1 134 ? 21.102 3.030 -29.029 1.00 87.00 134 MET A CA 1
ATOM 1107 C C . MET A 1 134 ? 21.494 3.526 -30.427 1.00 87.00 134 MET A C 1
ATOM 1109 O O . MET A 1 134 ? 22.170 2.801 -31.153 1.00 87.00 134 MET A O 1
ATOM 1113 N N . LEU A 1 135 ? 21.159 4.775 -30.773 1.00 86.44 135 LEU A N 1
ATOM 1114 C CA . LEU A 1 135 ? 21.603 5.406 -32.023 1.00 86.44 135 LEU A CA 1
ATOM 1115 C C . LEU A 1 135 ? 23.133 5.490 -32.104 1.00 86.44 135 LEU A C 1
ATOM 1117 O O . LEU A 1 135 ? 23.724 5.061 -33.090 1.00 86.44 135 LEU A O 1
ATOM 1121 N N . TRP A 1 136 ? 23.788 5.966 -31.042 1.00 86.56 136 TRP A N 1
ATOM 1122 C CA . TRP A 1 136 ? 25.247 6.071 -30.999 1.00 86.56 136 TRP A CA 1
ATOM 1123 C C . TRP A 1 136 ? 25.946 4.716 -31.162 1.00 86.56 136 TRP A C 1
ATOM 1125 O O . TRP A 1 136 ? 26.968 4.632 -31.847 1.00 86.56 136 TRP A O 1
ATOM 1135 N N . LEU A 1 137 ? 25.411 3.660 -30.538 1.00 87.06 137 LEU A N 1
ATOM 1136 C CA . LEU A 1 137 ? 25.945 2.304 -30.656 1.00 87.06 137 LEU A CA 1
ATOM 1137 C C . LEU A 1 137 ? 25.912 1.803 -32.101 1.00 87.06 137 LEU A C 1
ATOM 1139 O O . LEU A 1 137 ? 26.868 1.150 -32.522 1.00 87.06 137 LEU A O 1
ATOM 1143 N N . ASP A 1 138 ? 24.856 2.111 -32.855 1.00 88.44 138 ASP A N 1
ATOM 1144 C CA . ASP A 1 138 ? 24.769 1.740 -34.269 1.00 88.44 138 ASP A CA 1
ATOM 1145 C C . ASP A 1 138 ? 25.682 2.611 -35.146 1.00 88.44 138 ASP A C 1
ATOM 1147 O O . ASP A 1 138 ? 26.474 2.081 -35.926 1.00 88.44 138 ASP A O 1
ATOM 1151 N N . GLU A 1 139 ? 25.668 3.934 -34.963 1.00 88.38 139 GLU A N 1
ATOM 1152 C CA . GLU A 1 139 ? 26.505 4.872 -35.731 1.00 88.38 139 GLU A CA 1
ATOM 1153 C C . GLU A 1 139 ? 28.010 4.651 -35.514 1.00 88.38 139 GLU A C 1
ATOM 1155 O O . GLU A 1 139 ? 28.824 4.858 -36.417 1.00 88.38 139 GLU A O 1
ATOM 1160 N N . SER A 1 140 ? 28.405 4.230 -34.310 1.00 85.69 140 SER A N 1
ATOM 1161 C CA . SER A 1 140 ? 29.810 4.026 -33.941 1.00 85.69 140 SER A CA 1
ATOM 1162 C C . SER 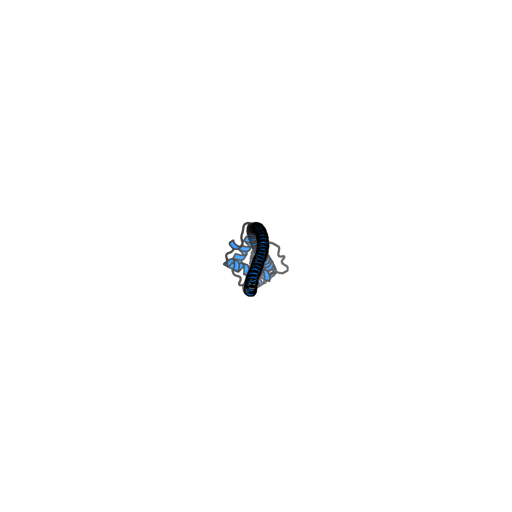A 1 140 ? 30.273 2.576 -34.079 1.00 85.69 140 SER A C 1
ATOM 1164 O O . SER A 1 140 ? 31.417 2.290 -33.724 1.00 85.69 140 SER A O 1
ATOM 1166 N N . LYS A 1 141 ? 29.442 1.653 -34.585 1.00 89.69 141 LYS A N 1
ATOM 1167 C CA . LYS A 1 141 ? 29.715 0.200 -34.565 1.00 89.69 141 LYS A CA 1
ATOM 1168 C C . LYS A 1 141 ? 31.049 -0.216 -35.187 1.00 89.69 141 LYS A C 1
ATOM 1170 O O . LYS A 1 141 ? 31.652 -1.188 -34.736 1.00 89.69 141 LYS A O 1
ATOM 1175 N N . ASP A 1 142 ? 31.536 0.542 -36.167 1.00 91.88 142 ASP A N 1
ATOM 1176 C CA . ASP A 1 142 ? 32.791 0.255 -36.872 1.00 91.88 142 ASP A CA 1
ATOM 1177 C C . ASP A 1 142 ? 34.026 0.896 -36.210 1.00 91.88 142 ASP A C 1
ATOM 1179 O O . ASP A 1 142 ? 35.168 0.538 -36.521 1.00 91.88 142 ASP A O 1
ATOM 1183 N N . ARG A 1 143 ? 33.824 1.814 -35.256 1.00 89.31 143 ARG A N 1
ATOM 1184 C CA . ARG A 1 143 ? 34.897 2.468 -34.490 1.00 89.31 143 ARG A CA 1
ATOM 1185 C C . ARG A 1 143 ? 35.311 1.610 -33.288 1.00 89.31 143 ARG A C 1
ATOM 1187 O O . ARG A 1 143 ? 34.467 0.901 -32.737 1.00 89.31 143 ARG A O 1
ATOM 1194 N N . PRO A 1 144 ? 36.578 1.665 -32.832 1.00 90.00 144 PRO A N 1
ATOM 1195 C CA . PRO A 1 144 ? 37.027 0.916 -31.655 1.00 90.00 144 PRO A CA 1
ATOM 1196 C C . PRO A 1 144 ? 36.144 1.129 -30.415 1.00 90.00 144 PRO A C 1
ATOM 1198 O O . PRO A 1 144 ? 35.779 0.163 -29.749 1.00 90.00 144 PRO A O 1
ATOM 1201 N N . GLU A 1 145 ? 35.740 2.371 -30.146 1.00 85.56 145 GLU A N 1
ATOM 1202 C CA . GLU A 1 145 ? 34.919 2.738 -28.991 1.00 85.56 145 GLU A CA 1
ATOM 1203 C C . GLU A 1 145 ? 33.491 2.199 -29.103 1.00 85.56 145 GLU A C 1
ATOM 1205 O O . GLU A 1 145 ? 32.933 1.718 -28.118 1.00 85.56 145 GLU A O 1
ATOM 1210 N N . GLY A 1 146 ? 32.899 2.234 -30.301 1.00 88.06 146 GLY A N 1
ATOM 1211 C CA . GLY A 1 146 ? 31.566 1.678 -30.516 1.00 88.06 146 GLY A CA 1
ATOM 1212 C C . GLY A 1 146 ? 31.563 0.151 -30.529 1.00 88.06 146 GLY A C 1
ATOM 1213 O O . GLY A 1 146 ? 30.615 -0.446 -30.023 1.00 88.06 146 GLY A O 1
ATOM 1214 N N . ARG A 1 147 ? 32.633 -0.509 -31.000 1.00 91.25 147 ARG A N 1
ATOM 1215 C CA . ARG A 1 147 ? 32.802 -1.968 -30.845 1.00 91.25 147 ARG A CA 1
ATOM 1216 C C . ARG A 1 147 ? 32.825 -2.380 -29.377 1.00 91.25 147 ARG A C 1
ATOM 1218 O O . ARG A 1 147 ? 32.146 -3.336 -29.005 1.00 91.25 147 ARG A O 1
ATOM 1225 N N . GLU A 1 148 ? 33.568 -1.646 -28.554 1.00 91.31 148 GLU A N 1
ATOM 1226 C CA . GLU A 1 148 ? 33.648 -1.884 -27.112 1.00 91.31 148 GLU A CA 1
ATOM 1227 C C . GLU A 1 148 ? 32.311 -1.599 -26.412 1.00 91.31 148 GLU A C 1
ATOM 1229 O O . GLU A 1 148 ? 31.831 -2.428 -25.638 1.00 91.31 148 GLU A O 1
ATOM 1234 N N . GLY A 1 149 ? 31.641 -0.494 -26.749 1.00 90.31 149 GLY A N 1
ATOM 1235 C CA . GLY A 1 149 ? 30.301 -0.192 -26.238 1.00 90.31 149 GLY A CA 1
ATOM 1236 C C . GLY A 1 149 ? 29.272 -1.274 -26.592 1.00 90.31 149 GLY A C 1
ATOM 1237 O O . GLY A 1 149 ? 28.534 -1.745 -25.727 1.00 90.31 149 GLY A O 1
ATOM 1238 N N . ASN A 1 150 ? 29.274 -1.751 -27.842 1.00 91.38 150 ASN A N 1
ATOM 1239 C CA . ASN A 1 150 ? 28.414 -2.853 -28.288 1.00 91.38 150 ASN A CA 1
ATOM 1240 C C . ASN A 1 150 ? 28.775 -4.193 -27.629 1.00 91.38 150 ASN A C 1
ATOM 1242 O O . ASN A 1 150 ? 27.906 -5.048 -27.450 1.00 91.38 150 ASN A O 1
ATOM 1246 N N . ARG A 1 151 ? 30.048 -4.426 -27.285 1.00 94.62 151 ARG A N 1
ATOM 1247 C CA . ARG A 1 151 ? 30.467 -5.602 -26.508 1.00 94.62 151 ARG A CA 1
ATOM 1248 C C . ARG A 1 151 ? 29.866 -5.549 -25.104 1.00 94.62 151 ARG A C 1
ATOM 1250 O O . ARG A 1 151 ? 29.146 -6.478 -24.747 1.00 94.62 151 ARG A O 1
ATOM 1257 N N . LYS A 1 152 ? 30.068 -4.444 -24.379 1.00 92.69 152 LYS A N 1
ATOM 1258 C CA . LYS A 1 152 ? 29.512 -4.226 -23.034 1.00 92.69 152 LYS A CA 1
ATOM 1259 C C . LYS A 1 152 ? 27.991 -4.358 -23.006 1.00 92.69 152 LYS A C 1
ATOM 1261 O O . LYS A 1 152 ? 27.451 -5.091 -22.185 1.00 92.69 152 LYS A O 1
ATOM 1266 N N . TRP A 1 153 ? 27.295 -3.735 -23.963 1.00 92.69 153 TRP A N 1
ATOM 1267 C CA . TRP A 1 153 ? 25.841 -3.872 -24.075 1.00 92.69 153 TRP A CA 1
ATOM 1268 C C . TRP A 1 153 ? 25.409 -5.327 -24.276 1.00 92.69 153 TRP A C 1
ATOM 1270 O O . TRP A 1 153 ? 24.491 -5.803 -23.614 1.00 92.69 153 TRP A O 1
ATOM 1280 N N . ARG A 1 154 ? 26.079 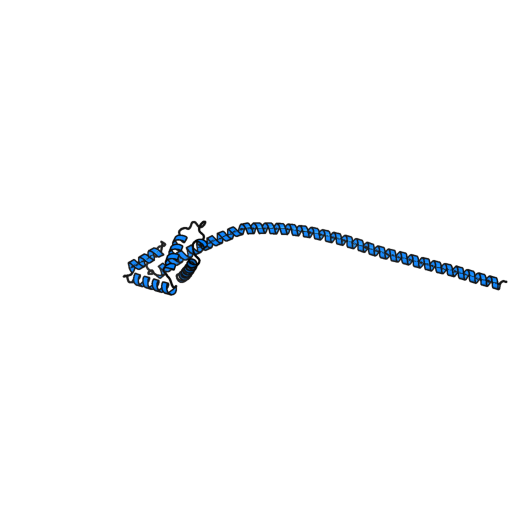-6.071 -25.167 1.00 93.44 154 ARG A N 1
ATOM 1281 C CA . ARG A 1 154 ? 25.763 -7.490 -25.407 1.00 93.44 154 ARG A CA 1
ATOM 1282 C C . ARG A 1 154 ? 26.025 -8.369 -24.190 1.00 93.44 154 ARG A C 1
ATOM 1284 O O . ARG A 1 154 ? 25.262 -9.305 -23.975 1.00 93.44 154 ARG A O 1
ATOM 1291 N N . GLU A 1 155 ? 27.086 -8.107 -23.437 1.00 94.19 155 GLU A N 1
ATOM 1292 C CA . GLU A 1 155 ? 27.400 -8.837 -22.203 1.00 94.19 155 GLU A CA 1
ATOM 1293 C C . GLU A 1 155 ? 26.328 -8.605 -21.147 1.00 94.19 155 GLU A C 1
ATOM 1295 O O . GLU A 1 155 ? 25.744 -9.567 -20.652 1.00 94.19 155 GLU A O 1
ATOM 1300 N N . LEU A 1 156 ? 25.970 -7.344 -20.922 1.00 92.56 156 LEU A N 1
ATOM 1301 C CA . LEU A 1 156 ? 24.938 -6.971 -19.966 1.00 92.56 156 LEU A CA 1
ATOM 1302 C C . LEU A 1 156 ? 23.562 -7.543 -20.353 1.00 92.56 156 LEU A C 1
ATOM 1304 O O . LEU A 1 156 ? 22.845 -8.084 -19.515 1.00 92.56 156 LEU A O 1
ATOM 1308 N N . LYS A 1 157 ? 23.215 -7.530 -21.650 1.00 93.00 157 LYS A N 1
ATOM 1309 C CA . LYS A 1 157 ? 21.996 -8.191 -22.141 1.00 93.00 157 LYS A CA 1
ATOM 1310 C C . LYS A 1 157 ? 21.979 -9.691 -21.851 1.00 93.00 157 LYS A C 1
ATOM 1312 O O . LYS A 1 157 ? 20.921 -10.231 -21.546 1.00 93.00 157 LYS A O 1
ATOM 1317 N N . LYS A 1 158 ? 23.118 -10.378 -21.976 1.00 94.69 158 LYS A N 1
ATOM 1318 C CA . LYS A 1 158 ? 23.207 -11.819 -21.693 1.00 94.69 158 LYS A CA 1
ATOM 1319 C C . LYS A 1 158 ? 23.049 -12.104 -20.206 1.00 94.69 158 LYS A C 1
ATOM 1321 O O . LYS A 1 158 ? 22.316 -13.020 -19.856 1.00 94.69 158 LYS A O 1
ATOM 1326 N N . GLU A 1 159 ? 23.707 -11.314 -19.365 1.00 94.25 159 GLU A N 1
ATOM 1327 C CA . GLU A 1 159 ? 23.652 -11.441 -17.908 1.00 94.25 159 GLU A CA 1
ATOM 1328 C C . GLU A 1 159 ? 22.217 -11.329 -17.379 1.00 94.25 159 GLU A C 1
ATOM 1330 O O . GLU A 1 159 ? 21.782 -12.147 -16.573 1.00 94.25 159 GLU A O 1
ATOM 1335 N N . PHE A 1 160 ? 21.450 -10.375 -17.908 1.00 92.69 160 PHE A N 1
ATOM 1336 C CA . PHE A 1 160 ? 20.082 -10.107 -17.462 1.00 92.69 160 PHE A CA 1
ATOM 1337 C C . PHE A 1 160 ? 18.989 -10.779 -18.301 1.00 92.69 160 PHE A C 1
ATOM 1339 O O . PHE A 1 160 ? 17.808 -10.574 -18.029 1.00 92.69 160 PHE A O 1
ATOM 1346 N N . ILE A 1 161 ? 19.353 -11.589 -19.304 1.00 92.94 161 ILE A N 1
ATOM 1347 C CA . ILE A 1 161 ? 18.404 -12.213 -20.247 1.00 92.94 161 ILE A CA 1
ATOM 1348 C C . ILE A 1 161 ? 17.493 -11.142 -20.884 1.00 92.94 161 ILE A C 1
ATOM 1350 O O . ILE A 1 161 ? 16.270 -11.270 -20.974 1.00 92.94 161 ILE A O 1
ATOM 1354 N N . TRP A 1 162 ? 18.104 -10.036 -21.307 1.00 92.88 162 TRP A N 1
ATOM 1355 C CA . TRP A 1 162 ? 17.405 -8.910 -21.913 1.00 92.88 162 TRP A CA 1
ATOM 1356 C C . TRP A 1 162 ? 16.887 -9.271 -23.308 1.00 92.88 162 TRP A C 1
ATOM 1358 O O . TRP A 1 162 ? 17.644 -9.714 -24.176 1.00 92.88 162 TRP A O 1
ATOM 1368 N N . SER A 1 163 ? 15.603 -9.008 -23.539 1.00 93.38 163 SER A N 1
ATOM 1369 C CA . SER A 1 163 ? 14.886 -9.275 -24.791 1.00 93.38 163 SER A CA 1
ATOM 1370 C C . SER A 1 163 ? 14.240 -8.011 -25.361 1.00 93.38 163 SER A C 1
ATOM 1372 O O . SER A 1 163 ? 14.170 -6.980 -24.690 1.00 93.38 163 SER A O 1
ATOM 1374 N N . ASP A 1 164 ? 13.698 -8.102 -26.574 1.00 92.25 164 ASP A N 1
ATOM 1375 C CA . ASP A 1 164 ? 12.972 -7.002 -27.223 1.00 92.25 164 ASP A CA 1
ATOM 1376 C C . ASP A 1 164 ? 11.764 -6.529 -26.393 1.00 92.25 164 ASP A C 1
ATOM 1378 O O . ASP A 1 164 ? 11.381 -5.359 -26.431 1.00 92.25 164 ASP A O 1
ATOM 1382 N N . GLU A 1 165 ? 11.152 -7.415 -25.600 1.00 94.25 165 GLU A N 1
ATOM 1383 C CA . GLU A 1 165 ? 10.095 -7.049 -24.654 1.00 94.25 165 GLU A CA 1
ATOM 1384 C C . GLU A 1 165 ? 10.598 -6.127 -23.544 1.00 94.25 165 GLU A C 1
ATOM 1386 O O . GLU A 1 165 ? 9.878 -5.206 -23.162 1.00 94.25 165 GLU A O 1
ATOM 1391 N N . HIS A 1 166 ? 11.822 -6.332 -23.052 1.00 94.62 166 HIS A N 1
ATOM 1392 C CA . HIS A 1 166 ? 12.411 -5.455 -22.040 1.00 94.62 166 HIS A CA 1
ATOM 1393 C C . HIS A 1 166 ? 12.620 -4.054 -22.604 1.00 94.62 166 HIS A C 1
ATOM 1395 O O . HIS A 1 166 ? 12.289 -3.068 -21.953 1.00 94.62 166 HIS A O 1
ATOM 1401 N N . GLU A 1 167 ? 13.090 -3.961 -23.847 1.00 91.38 167 GLU A N 1
ATOM 1402 C CA . GLU A 1 167 ? 13.266 -2.686 -24.535 1.00 91.38 167 GLU A CA 1
ATOM 1403 C C . GLU A 1 167 ? 11.929 -1.963 -24.743 1.00 91.38 167 GLU A C 1
ATOM 1405 O O . GLU A 1 167 ? 11.801 -0.784 -24.405 1.00 91.38 167 GLU A O 1
ATOM 1410 N N . LYS A 1 168 ? 10.886 -2.676 -25.190 1.00 92.81 168 LYS A N 1
ATOM 1411 C CA . LYS A 1 168 ? 9.522 -2.125 -25.301 1.00 92.81 168 LYS A CA 1
ATOM 1412 C C . LYS A 1 168 ? 8.997 -1.616 -23.958 1.00 92.81 168 LYS A C 1
ATOM 1414 O O . LYS A 1 168 ? 8.447 -0.513 -23.895 1.00 92.81 168 LYS A O 1
ATOM 1419 N N . VAL A 1 169 ? 9.174 -2.393 -22.886 1.00 93.94 169 VAL A N 1
ATOM 1420 C CA . VAL A 1 169 ? 8.769 -1.988 -21.532 1.00 93.94 169 VAL A CA 1
ATOM 1421 C C . VAL A 1 169 ? 9.565 -0.779 -21.068 1.00 93.94 169 VAL A C 1
ATOM 1423 O O . VAL A 1 169 ? 8.975 0.157 -20.535 1.00 93.94 169 VAL A O 1
ATOM 1426 N N . PHE A 1 170 ? 10.866 -0.729 -21.337 1.00 92.00 170 PHE A N 1
ATOM 1427 C CA . PHE A 1 170 ? 11.691 0.413 -20.977 1.00 92.00 170 PHE A CA 1
ATOM 1428 C C . PHE A 1 170 ? 11.261 1.695 -21.711 1.00 92.00 170 PHE A C 1
ATOM 1430 O O . PHE A 1 170 ? 11.127 2.750 -21.092 1.00 92.00 170 PHE A O 1
ATOM 1437 N N . TYR A 1 171 ? 10.930 1.622 -23.004 1.00 89.75 171 TYR A N 1
ATOM 1438 C CA . TYR A 1 171 ? 10.349 2.761 -23.728 1.00 89.75 171 TYR A CA 1
ATOM 1439 C C . TYR A 1 171 ? 8.997 3.199 -23.160 1.00 89.75 171 TYR A C 1
ATOM 1441 O O . TYR A 1 171 ? 8.702 4.397 -23.088 1.00 89.75 171 TYR A O 1
ATOM 1449 N N . LYS A 1 172 ? 8.176 2.244 -22.720 1.00 90.44 172 LYS A N 1
ATOM 1450 C CA . LYS A 1 172 ? 6.917 2.532 -22.032 1.00 90.44 172 LYS A CA 1
ATOM 1451 C C . LYS A 1 172 ? 7.161 3.224 -20.686 1.00 90.44 172 LYS A C 1
ATOM 1453 O O . LYS A 1 172 ? 6.496 4.220 -20.410 1.00 90.44 172 LYS A O 1
ATOM 1458 N N . MET A 1 173 ? 8.152 2.779 -19.911 1.00 89.88 173 MET A N 1
ATOM 1459 C CA . MET A 1 173 ? 8.605 3.434 -18.676 1.00 89.88 173 MET A CA 1
ATOM 1460 C C . MET A 1 173 ? 9.117 4.857 -18.937 1.00 89.88 173 MET A C 1
ATOM 1462 O O . MET A 1 173 ? 8.727 5.775 -18.226 1.00 89.88 173 MET A O 1
ATOM 1466 N N . LEU A 1 174 ? 9.889 5.083 -20.006 1.00 86.44 174 LEU A N 1
ATOM 1467 C CA . LEU A 1 174 ? 10.335 6.420 -20.429 1.00 86.44 174 LEU A CA 1
ATOM 1468 C C . LEU A 1 174 ? 9.183 7.349 -20.815 1.00 86.44 174 LEU A C 1
ATOM 1470 O O . LEU A 1 174 ? 9.242 8.553 -20.576 1.00 86.44 174 LEU A O 1
ATOM 1474 N N . LYS A 1 175 ? 8.144 6.822 -21.467 1.00 85.62 175 LYS A N 1
ATOM 1475 C CA . LYS A 1 175 ? 6.952 7.613 -21.790 1.00 85.62 175 LYS A CA 1
ATOM 1476 C C . LYS A 1 175 ? 6.185 7.957 -20.514 1.00 85.62 175 LYS A C 1
ATOM 1478 O O . LYS A 1 175 ? 5.810 9.110 -20.325 1.00 85.62 175 LYS A O 1
ATOM 1483 N N . PHE A 1 176 ? 6.022 6.970 -19.637 1.00 85.38 176 PHE A N 1
ATOM 1484 C CA . PHE A 1 176 ? 5.377 7.110 -18.336 1.00 85.38 176 PHE A CA 1
ATOM 1485 C C . PHE A 1 176 ? 6.101 8.125 -17.432 1.00 85.38 176 PHE A C 1
ATOM 1487 O O . PHE A 1 176 ? 5.461 8.979 -16.823 1.00 85.38 176 PHE A O 1
ATOM 1494 N N . SER A 1 177 ? 7.438 8.112 -17.411 1.00 81.12 177 SER A N 1
ATOM 1495 C CA . SER A 1 177 ? 8.262 9.042 -16.628 1.00 81.12 177 SER A CA 1
ATOM 1496 C C . SER A 1 177 ? 8.312 10.465 -17.191 1.00 81.12 177 SER A C 1
ATOM 1498 O O . SER A 1 177 ? 8.849 11.352 -16.539 1.00 81.12 177 SER A O 1
ATOM 1500 N N . LYS A 1 178 ? 7.786 10.708 -18.399 1.00 77.56 178 LYS A N 1
ATOM 1501 C CA . LYS A 1 178 ? 7.670 12.050 -18.998 1.00 77.56 178 LYS A CA 1
ATOM 1502 C C . LYS A 1 178 ? 6.285 12.655 -18.826 1.00 77.56 178 LYS A C 1
ATOM 1504 O O . LYS A 1 178 ? 6.151 13.872 -18.850 1.00 77.56 178 LYS A O 1
ATOM 1509 N N . THR A 1 179 ? 5.257 11.835 -18.625 1.00 70.62 179 THR A N 1
ATOM 1510 C CA . THR A 1 179 ? 3.882 12.278 -18.337 1.00 70.62 179 THR A CA 1
ATOM 1511 C C . THR A 1 179 ? 3.706 12.753 -16.887 1.00 70.62 179 THR A C 1
ATOM 1513 O O . THR A 1 179 ? 2.641 12.579 -16.306 1.00 70.62 179 THR A O 1
ATOM 1516 N N . VAL A 1 180 ? 4.763 13.322 -16.297 1.00 54.56 180 VAL A N 1
ATOM 1517 C CA . VAL A 1 180 ? 4.918 13.733 -14.893 1.00 54.56 180 VAL A CA 1
ATOM 1518 C C . VAL A 1 180 ? 4.077 14.973 -14.597 1.00 54.56 180 VAL A C 1
ATOM 1520 O O . VAL A 1 180 ? 4.565 16.067 -14.350 1.00 54.56 180 VAL A O 1
ATOM 1523 N N .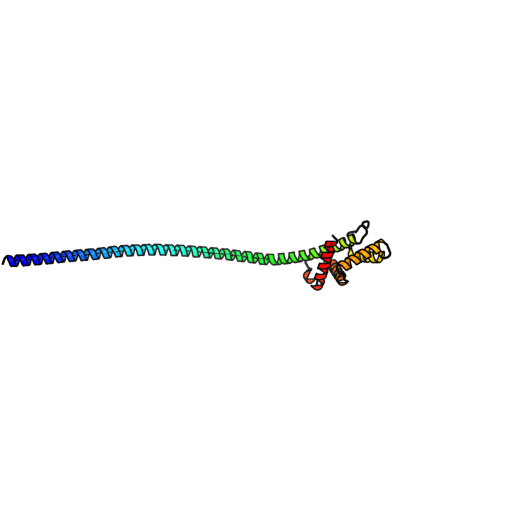 ASP A 1 181 ? 2.770 14.769 -14.627 1.00 53.41 181 ASP A N 1
ATOM 1524 C CA . ASP A 1 181 ? 1.798 15.541 -13.875 1.00 53.41 181 ASP A CA 1
ATOM 1525 C C . ASP A 1 181 ? 1.095 14.516 -12.967 1.00 53.41 181 ASP A C 1
ATOM 1527 O O . ASP A 1 181 ? 0.135 13.834 -13.338 1.00 53.41 181 ASP A O 1
ATOM 1531 N N . HIS A 1 182 ? 1.731 14.258 -11.821 1.00 56.66 182 HIS A N 1
ATOM 1532 C CA . HIS A 1 182 ? 1.657 13.042 -10.993 1.00 56.66 182 HIS A CA 1
ATOM 1533 C C . HIS A 1 182 ? 0.320 12.760 -10.274 1.00 56.66 182 HIS A C 1
ATOM 1535 O O . HIS A 1 182 ? 0.306 12.129 -9.218 1.00 56.66 182 HIS A O 1
ATOM 1541 N N . GLN A 1 183 ? -0.820 13.192 -10.808 1.00 55.91 183 GLN A N 1
ATOM 1542 C CA . GLN A 1 183 ? -2.120 12.991 -10.152 1.00 55.91 183 GLN A CA 1
ATOM 1543 C C . GLN A 1 183 ? -3.069 12.041 -10.890 1.00 55.91 183 GLN A C 1
ATOM 1545 O O . GLN A 1 183 ? -4.043 11.600 -10.291 1.00 55.91 183 GLN A O 1
ATOM 1550 N N . LYS A 1 184 ? -2.818 11.700 -12.164 1.00 60.97 184 LYS A N 1
ATOM 1551 C CA . LYS A 1 184 ? -3.837 11.020 -12.994 1.00 60.97 184 LYS A CA 1
ATOM 1552 C C . LYS A 1 184 ? -3.479 9.635 -13.524 1.00 60.97 184 LYS A C 1
ATOM 1554 O O . LYS A 1 184 ? -4.365 8.964 -14.043 1.00 60.97 184 LYS A O 1
ATOM 1559 N N . VAL A 1 185 ? -2.223 9.202 -13.432 1.00 66.75 185 VAL A N 1
ATOM 1560 C CA . VAL A 1 185 ? -1.786 7.925 -14.023 1.00 66.75 185 VAL A CA 1
ATOM 1561 C C . VAL A 1 185 ? -1.360 6.971 -12.916 1.00 66.75 185 VAL A C 1
ATOM 1563 O O . VAL A 1 185 ? -0.581 7.354 -12.055 1.00 66.75 185 VAL A O 1
ATOM 1566 N N . ASP A 1 186 ? -1.879 5.746 -12.926 1.00 73.12 186 ASP A N 1
ATOM 1567 C CA . ASP A 1 186 ? -1.592 4.707 -11.931 1.00 73.12 186 ASP A CA 1
ATOM 1568 C C . ASP A 1 186 ? -0.686 3.636 -12.557 1.00 73.12 186 ASP A C 1
ATOM 1570 O O . ASP A 1 186 ? -1.093 2.975 -13.522 1.00 73.12 186 ASP A O 1
ATOM 1574 N N . PHE A 1 187 ? 0.529 3.457 -12.024 1.00 74.94 187 PHE A N 1
ATOM 1575 C CA . PHE A 1 187 ? 1.474 2.423 -12.463 1.00 74.94 187 PHE A CA 1
ATOM 1576 C C . PHE A 1 187 ? 0.828 1.037 -12.555 1.00 74.94 187 PHE A C 1
ATOM 1578 O O . PHE A 1 187 ? 1.040 0.323 -13.540 1.00 74.94 187 PHE A O 1
ATOM 1585 N N . GLN A 1 188 ? -0.005 0.676 -11.574 1.00 75.69 188 GLN A N 1
ATOM 1586 C CA . GLN A 1 188 ? -0.627 -0.644 -11.511 1.00 75.69 188 GLN A CA 1
ATOM 1587 C C . GLN A 1 188 ? -1.547 -0.901 -12.704 1.00 75.69 188 GLN A C 1
ATOM 1589 O O . GLN A 1 188 ? -1.649 -2.041 -13.154 1.00 75.69 188 GLN A O 1
ATOM 1594 N N . SER A 1 189 ? -2.170 0.157 -13.232 1.00 82.12 189 SER A N 1
ATOM 1595 C CA . SER A 1 189 ? -3.015 0.110 -14.430 1.00 82.12 189 SER A CA 1
ATOM 1596 C C . SER A 1 189 ? -2.227 0.257 -15.735 1.00 82.12 189 SER A C 1
ATOM 1598 O O . SER A 1 189 ? -2.655 -0.225 -16.782 1.00 82.12 189 SER A O 1
ATOM 1600 N N . ALA A 1 190 ? -1.071 0.924 -15.688 1.00 84.31 190 ALA A N 1
ATOM 1601 C CA . ALA A 1 190 ? -0.287 1.233 -16.874 1.00 84.31 190 ALA A CA 1
ATOM 1602 C C . ALA A 1 190 ? 0.484 0.015 -17.398 1.00 84.31 190 ALA A C 1
ATOM 1604 O O . ALA A 1 190 ? 0.706 -0.079 -18.605 1.00 84.31 190 ALA A O 1
ATOM 1605 N N . PHE A 1 191 ? 0.877 -0.917 -16.527 1.00 89.69 191 PHE A N 1
ATOM 1606 C CA . PHE A 1 191 ? 1.673 -2.093 -16.885 1.00 89.69 191 PHE A CA 1
ATOM 1607 C C . PHE A 1 191 ? 0.926 -3.384 -16.552 1.00 89.69 191 PHE A C 1
ATOM 1609 O O . PHE A 1 191 ? 0.411 -3.557 -15.453 1.00 89.69 191 PHE A O 1
ATOM 1616 N N . THR A 1 192 ? 0.897 -4.319 -17.498 1.00 93.25 192 THR A N 1
ATOM 1617 C CA . THR A 1 192 ? 0.388 -5.679 -17.267 1.00 93.25 192 THR A CA 1
ATOM 1618 C C . THR A 1 192 ? 1.305 -6.444 -16.311 1.00 93.25 192 THR A C 1
ATOM 1620 O O . THR A 1 192 ? 2.495 -6.145 -16.214 1.00 93.25 192 THR A O 1
ATOM 1623 N N . ASP A 1 193 ? 0.809 -7.502 -15.666 1.00 92.62 193 ASP A N 1
ATOM 1624 C CA . ASP A 1 193 ? 1.633 -8.330 -14.765 1.00 92.62 193 ASP A CA 1
ATOM 1625 C C . ASP A 1 193 ? 2.852 -8.938 -15.465 1.00 92.62 193 ASP A C 1
ATOM 1627 O O . ASP A 1 193 ? 3.921 -9.107 -14.877 1.00 92.62 193 ASP A O 1
ATOM 1631 N N . ARG A 1 194 ? 2.725 -9.223 -16.766 1.00 93.69 194 ARG A N 1
ATOM 1632 C CA . ARG A 1 194 ? 3.864 -9.650 -17.577 1.00 93.69 194 ARG A CA 1
ATOM 1633 C C . ARG A 1 194 ? 4.896 -8.534 -17.724 1.00 93.69 194 ARG A C 1
ATOM 1635 O O . ARG A 1 194 ? 6.080 -8.815 -17.589 1.00 93.69 194 ARG A O 1
ATOM 1642 N N . GLU A 1 195 ? 4.464 -7.304 -17.986 1.00 94.19 195 GLU A N 1
ATOM 1643 C CA . GLU A 1 195 ? 5.360 -6.152 -18.108 1.00 94.19 195 GLU A CA 1
ATOM 1644 C C . GLU A 1 195 ? 6.033 -5.791 -16.781 1.00 94.19 195 GLU A C 1
ATOM 1646 O O . GLU A 1 195 ? 7.220 -5.478 -16.784 1.00 94.19 195 GLU A O 1
ATOM 1651 N N . LYS A 1 196 ? 5.332 -5.920 -15.648 1.00 93.19 196 LYS A N 1
ATOM 1652 C CA . LYS A 1 196 ? 5.900 -5.693 -14.307 1.00 93.19 196 LYS A CA 1
ATOM 1653 C C . LYS A 1 196 ? 7.116 -6.584 -14.033 1.00 93.19 196 LYS A C 1
ATOM 1655 O O . LYS A 1 196 ? 8.111 -6.112 -13.495 1.00 93.19 196 LYS A O 1
ATOM 1660 N N . ARG A 1 197 ? 7.111 -7.833 -14.513 1.00 94.31 197 ARG A N 1
ATOM 1661 C CA . ARG A 1 197 ? 8.293 -8.714 -14.419 1.00 94.31 197 ARG A CA 1
ATOM 1662 C C . ARG A 1 197 ? 9.504 -8.176 -15.185 1.00 94.31 197 ARG A C 1
ATOM 1664 O O . ARG A 1 197 ? 10.629 -8.335 -14.724 1.00 94.31 197 ARG A O 1
ATOM 1671 N N . TYR A 1 198 ? 9.291 -7.527 -16.329 1.00 95.62 198 TYR A N 1
ATOM 1672 C CA . TYR A 1 198 ? 10.374 -6.880 -17.075 1.00 95.62 198 TYR A CA 1
ATOM 1673 C C . TYR A 1 198 ? 10.859 -5.603 -16.369 1.00 95.62 198 TYR A C 1
ATOM 1675 O O . TYR A 1 198 ? 12.062 -5.355 -16.336 1.00 95.62 198 TYR A O 1
ATOM 1683 N N . VAL A 1 199 ? 9.957 -4.844 -15.732 1.00 93.81 199 VAL A N 1
ATOM 1684 C CA . VAL A 1 199 ? 10.320 -3.707 -14.861 1.00 93.81 199 VAL A CA 1
ATOM 1685 C C . VAL A 1 199 ? 11.246 -4.156 -13.726 1.00 93.81 199 VAL A C 1
ATOM 1687 O O . VAL A 1 199 ? 12.251 -3.500 -13.470 1.00 93.81 199 VAL A O 1
ATOM 1690 N N . ASP A 1 200 ? 10.975 -5.298 -13.090 1.00 93.94 200 ASP A N 1
ATOM 1691 C CA . ASP A 1 200 ? 11.840 -5.845 -12.034 1.00 93.94 200 ASP A CA 1
ATOM 1692 C C . ASP A 1 200 ? 13.235 -6.246 -12.528 1.00 93.94 200 ASP A C 1
ATOM 1694 O O . ASP A 1 200 ? 14.223 -6.109 -11.803 1.00 93.94 200 ASP A O 1
ATOM 1698 N N . VAL A 1 201 ? 13.350 -6.742 -13.762 1.00 95.06 201 VAL A N 1
ATOM 1699 C CA . VAL A 1 201 ? 14.658 -7.000 -14.384 1.00 95.06 201 VAL A CA 1
ATOM 1700 C C . VAL A 1 201 ? 15.399 -5.682 -14.621 1.00 95.06 201 VAL A C 1
ATOM 1702 O O . VAL A 1 201 ? 16.554 -5.563 -14.221 1.00 95.06 201 VAL A O 1
ATOM 1705 N N . ILE A 1 202 ? 14.725 -4.677 -15.190 1.00 94.31 202 ILE A N 1
ATOM 1706 C CA . ILE A 1 202 ? 15.286 -3.336 -15.430 1.00 94.31 202 ILE A CA 1
ATOM 1707 C C . ILE A 1 202 ? 15.741 -2.688 -14.117 1.00 94.31 202 ILE A C 1
ATOM 1709 O O . ILE A 1 202 ? 16.815 -2.093 -14.070 1.00 94.31 202 ILE A O 1
ATOM 1713 N N . ARG A 1 203 ? 14.965 -2.838 -13.038 1.00 94.62 203 ARG A N 1
ATOM 1714 C CA . ARG A 1 203 ? 15.312 -2.351 -11.698 1.00 94.62 203 ARG A CA 1
ATOM 1715 C C . ARG A 1 203 ? 16.606 -2.973 -11.187 1.00 94.62 203 ARG A C 1
ATOM 1717 O O . ARG A 1 203 ? 17.528 -2.237 -10.860 1.00 94.62 203 ARG A O 1
ATOM 1724 N N . ARG A 1 204 ? 16.711 -4.305 -11.189 1.00 94.81 204 ARG A N 1
ATOM 1725 C CA . ARG A 1 204 ? 17.935 -5.003 -10.751 1.00 94.81 204 ARG A CA 1
ATOM 1726 C C . ARG A 1 204 ? 19.150 -4.610 -11.586 1.00 94.81 204 ARG A C 1
ATOM 1728 O O . ARG A 1 204 ? 20.232 -4.392 -11.058 1.00 94.81 204 ARG A O 1
ATOM 1735 N N . MET A 1 205 ? 18.958 -4.470 -12.892 1.00 93.81 205 MET A N 1
ATOM 1736 C CA . MET A 1 205 ? 20.017 -4.025 -13.790 1.00 93.81 205 MET A CA 1
ATOM 1737 C C . MET A 1 205 ? 20.425 -2.574 -13.502 1.00 93.81 205 MET A C 1
ATOM 1739 O O . MET A 1 205 ? 21.608 -2.254 -13.512 1.00 93.81 205 MET A O 1
ATOM 1743 N N . SER A 1 206 ? 19.465 -1.705 -13.173 1.00 91.50 206 SER A N 1
ATOM 1744 C CA . SER A 1 206 ? 19.733 -0.339 -12.718 1.00 91.50 206 SER A CA 1
ATOM 1745 C C . SER A 1 206 ? 20.527 -0.306 -11.413 1.00 91.50 206 SER A C 1
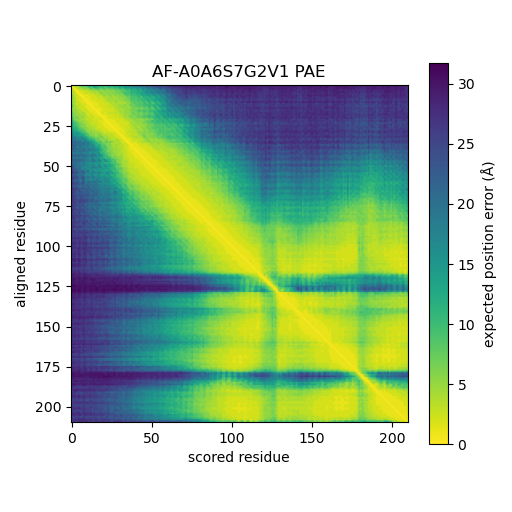ATOM 1747 O O . SER A 1 206 ? 21.397 0.547 -11.281 1.00 91.50 206 SER A O 1
ATOM 1749 N N . GLU A 1 207 ? 20.229 -1.186 -10.458 1.00 92.50 207 GLU A N 1
ATOM 1750 C CA . GLU A 1 207 ? 20.938 -1.288 -9.172 1.00 92.50 207 GLU A CA 1
ATOM 1751 C C . GLU A 1 207 ? 22.389 -1.761 -9.343 1.00 92.50 207 GLU A C 1
ATOM 1753 O O . GLU A 1 207 ? 23.244 -1.376 -8.564 1.00 92.50 207 GLU A O 1
ATOM 1758 N N . GLN A 1 208 ? 22.691 -2.564 -10.368 1.00 91.19 208 GLN A N 1
ATOM 1759 C CA . GLN A 1 208 ? 24.066 -2.986 -10.669 1.00 91.19 208 GLN A CA 1
ATOM 1760 C C . GLN A 1 208 ? 24.878 -1.910 -11.409 1.00 91.19 208 GLN A C 1
ATOM 1762 O O . GLN A 1 208 ? 26.108 -1.906 -11.361 1.00 91.19 208 GLN A O 1
ATOM 1767 N N . LEU A 1 209 ? 24.198 -1.024 -12.138 1.00 86.25 209 LEU A N 1
ATOM 1768 C CA . LEU A 1 209 ? 24.826 0.027 -12.940 1.00 86.25 209 LEU A CA 1
ATOM 1769 C C . LEU A 1 209 ? 25.139 1.309 -12.151 1.00 86.25 209 LEU A C 1
ATOM 1771 O O . LEU A 1 209 ? 25.877 2.146 -12.674 1.00 86.25 209 LEU A O 1
ATOM 1775 N N . ASN A 1 210 ? 24.567 1.483 -10.955 1.00 76.44 210 ASN A N 1
ATOM 1776 C CA . ASN A 1 210 ? 24.716 2.669 -10.102 1.00 76.44 210 ASN A CA 1
ATOM 1777 C C . ASN A 1 210 ? 25.290 2.289 -8.738 1.00 76.44 210 ASN A C 1
ATOM 1779 O O . ASN A 1 210 ? 26.085 3.095 -8.208 1.00 76.44 210 ASN A O 1
#

Radius of gyration: 53.12 Å; Cα contacts (8 Å, |Δi|>4): 86; chains: 1; bounding box: 96×49×151 Å

Foldseek 3Di:
DVVVVVVVVVVVVVVVVVVVVVVVVVVVVVVVVVVVVVVVVVVVVVVVVVVVVVVVVVVVVVVVVVVVVVVVVVVVVVVVVVCVVVVVVVVQVVQLVVLVVLLVLLQLLQVLLCCQLADPPDPPPSDRRDVVLVVCLVVCCVPPSSVSSVVSVVVLCVVLVNDPLLVVLSVLSVVSSVVPPRRPDGPVVSDDPVSVVSSVSSNVSSVVSD

Organism: Paramuricea clavata (NCBI:txid317549)

pLDDT: mean 85.91, std 10.15, range [50.97, 96.38]

Sequence (210 aa):
METLRKFTTDIHEGMVNGNKKTEDVIKRNKRKNYEGMEEELHTINNCFIKHKKMAKEMENEVDKSDKIWDEDRKRIDRLEKIVEKLQPQVDELMKKNDNLEIARITNNFGYGLAAHIYPPRTKVMFGPIFANLMLWLDESKDRPEGREGNRKWRELKKEFIWSDEHEKVFYKMLKFSKTVDHQKVDFQSAFTDREKRYVDVIRRMSEQLN

Secondary structure (DSSP, 8-state):
-HHHHHHHHHHHHHHHHHHHHHHHHHHHHHHHHHHHHHHHHHHHHHHHHHHHHHHHHHHHHHHHHHHHHHHHHHHHHHHHHHHHHHHHHHHHHHHHHHHHHHHHHHHHHHHHHHHHHS-TTS---SS-HHHHHHHHHHHTTTSHHHHHHHHHHHHHHHHTT--HHHHHHHHHHHHHTT---TTS--HHHHS-HHHHHHHHHHHHHHHHH-

Mean predicted aligned error: 13.03 Å